Protein AF-A0A6N6SUY8-F1 (afdb_monomer_lite)

Sequence (213 aa):
MRERPHVEFEMTTRTNADNGVVFSEQHRFIAPKSKEGEITAGHHRTNGPAIVYRNPDTGDTLDEHFFFYGRLSRVDGPASIKRDPRTLVVTQEDFAIDGRYHRIGGPARIARDAVSGRVCSEAYYFNGKPHREDGPAFVVFDEHGKMLRADFFIHGREFTEQEFRKRQLLPERSTVVNSWRESTTSPISGGASEARRARRVPSAKTVGRDQKL

Structure (mmCIF, N/CA/C/O backbone):
data_AF-A0A6N6SUY8-F1
#
_entry.id   AF-A0A6N6SUY8-F1
#
loop_
_atom_site.group_PDB
_atom_site.id
_atom_site.type_symbol
_atom_site.label_atom_id
_atom_site.label_alt_id
_atom_site.label_comp_id
_atom_site.label_asym_id
_atom_site.label_entity_id
_atom_site.label_seq_id
_atom_site.pdbx_PDB_ins_code
_atom_site.Cartn_x
_atom_site.Cartn_y
_atom_site.Cartn_z
_atom_site.occupancy
_atom_site.B_iso_or_equiv
_atom_site.auth_seq_id
_atom_site.auth_comp_id
_atom_site.auth_asym_id
_atom_site.auth_atom_id
_atom_site.pdbx_PDB_model_num
ATOM 1 N N . MET A 1 1 ? -21.774 25.814 -14.620 1.00 33.94 1 MET A N 1
ATOM 2 C CA . MET A 1 1 ? -22.351 24.602 -15.241 1.00 33.94 1 MET A CA 1
ATOM 3 C C . MET A 1 1 ? -21.288 24.028 -16.161 1.00 33.94 1 MET A C 1
ATOM 5 O O . MET A 1 1 ? -20.776 24.782 -16.972 1.00 33.94 1 MET A O 1
ATOM 9 N N . ARG A 1 2 ? -20.847 22.781 -15.963 1.00 33.72 2 ARG A N 1
ATOM 10 C CA . ARG A 1 2 ? -19.901 22.127 -16.882 1.00 33.72 2 ARG A CA 1
ATOM 11 C C . ARG A 1 2 ? -20.724 21.231 -17.798 1.00 33.72 2 ARG A C 1
ATOM 13 O O . ARG A 1 2 ? -21.373 20.312 -17.300 1.00 33.72 2 ARG A O 1
ATOM 20 N N . GLU A 1 3 ? -20.753 21.556 -19.083 1.00 32.69 3 GLU A N 1
ATOM 21 C CA . GLU A 1 3 ? -21.384 20.722 -20.103 1.00 32.69 3 GLU A CA 1
ATOM 22 C C . GLU A 1 3 ? -20.688 19.357 -20.132 1.00 32.69 3 GLU A C 1
ATOM 24 O O . GLU A 1 3 ? -19.460 19.262 -20.065 1.00 32.69 3 GLU A O 1
ATOM 29 N N . ARG A 1 4 ? -21.484 18.285 -20.143 1.00 33.72 4 ARG A N 1
ATOM 30 C CA . ARG A 1 4 ? -20.969 16.928 -20.330 1.00 33.72 4 ARG A CA 1
ATOM 31 C C . ARG A 1 4 ? -20.575 16.787 -21.805 1.00 33.72 4 ARG A C 1
ATOM 33 O O . ARG A 1 4 ? -21.393 17.155 -22.645 1.00 33.72 4 ARG A O 1
ATOM 40 N N . PRO A 1 5 ? -19.390 16.258 -22.148 1.00 35.69 5 PRO A N 1
ATOM 41 C CA . PRO A 1 5 ? -19.077 15.977 -23.542 1.00 35.69 5 PRO A CA 1
ATOM 42 C C . PRO A 1 5 ? -20.021 14.892 -24.079 1.00 35.69 5 PRO A C 1
ATOM 44 O O . PRO A 1 5 ? -20.265 13.882 -23.414 1.00 35.69 5 PRO A O 1
ATOM 47 N N . HIS A 1 6 ? -20.567 15.131 -25.270 1.00 31.48 6 HIS A N 1
ATOM 48 C CA . HIS A 1 6 ? -21.405 14.190 -26.006 1.00 31.48 6 HIS A CA 1
ATOM 49 C C . HIS A 1 6 ? -20.504 13.155 -26.691 1.00 31.48 6 HIS A C 1
ATOM 51 O O . HIS A 1 6 ? -19.531 13.517 -27.349 1.00 31.48 6 HIS A O 1
ATOM 57 N N . VAL A 1 7 ? -20.813 11.870 -26.520 1.00 38.56 7 VAL A N 1
ATOM 58 C CA . VAL A 1 7 ? -20.213 10.779 -27.300 1.00 38.56 7 VAL A CA 1
ATOM 59 C C . VAL A 1 7 ? -21.130 10.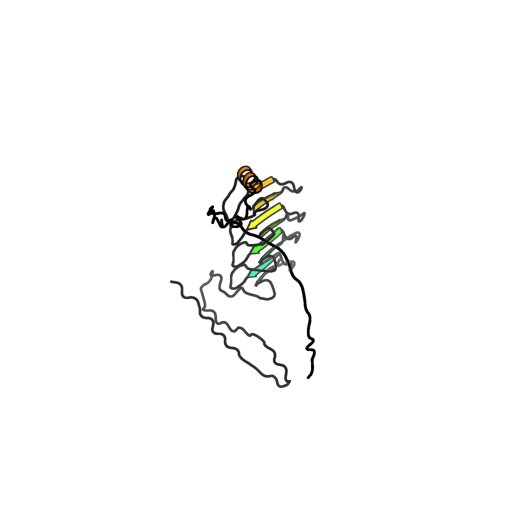528 -28.494 1.00 38.56 7 VAL A C 1
ATOM 61 O O . VAL A 1 7 ? -22.309 10.241 -28.284 1.00 38.56 7 VAL A O 1
ATOM 64 N N . GLU A 1 8 ? -20.625 10.670 -29.718 1.00 30.02 8 GLU A N 1
ATOM 65 C CA . GLU A 1 8 ? -21.280 10.133 -30.915 1.00 30.02 8 GLU A CA 1
ATOM 66 C C . GLU A 1 8 ? -20.751 8.718 -31.164 1.00 30.02 8 GLU A C 1
ATOM 68 O O . GLU A 1 8 ? -19.542 8.486 -31.203 1.00 30.02 8 GLU A O 1
ATOM 73 N N . PHE A 1 9 ? -21.672 7.761 -31.279 1.00 33.12 9 PHE A N 1
ATOM 74 C CA . PHE A 1 9 ? -21.376 6.366 -31.588 1.00 33.12 9 PHE A CA 1
ATOM 75 C C . PHE A 1 9 ? -21.615 6.141 -33.081 1.00 33.12 9 PHE A C 1
ATOM 77 O O . PHE A 1 9 ? -22.755 5.945 -33.494 1.00 33.12 9 PHE A O 1
ATOM 84 N N . GLU A 1 10 ? -20.562 6.142 -33.895 1.00 33.84 10 GLU A N 1
ATOM 85 C CA . GLU A 1 10 ? -20.666 5.653 -35.272 1.00 33.84 10 GLU A CA 1
ATOM 86 C C . GLU A 1 10 ? -20.205 4.193 -35.350 1.00 33.84 10 GLU A C 1
ATOM 88 O O . GLU A 1 10 ? -19.024 3.875 -35.204 1.00 33.84 10 GLU A O 1
ATOM 93 N N . MET A 1 11 ? -21.152 3.284 -35.602 1.00 30.95 11 MET A N 1
ATOM 94 C CA . MET A 1 11 ? -20.853 1.909 -35.998 1.00 30.95 11 MET A CA 1
ATOM 95 C C . MET A 1 11 ? -20.520 1.893 -37.492 1.00 30.95 11 MET A C 1
ATOM 97 O O . MET A 1 11 ? -21.411 2.038 -38.326 1.00 30.95 11 MET A O 1
ATOM 101 N N . THR A 1 12 ? -19.254 1.687 -37.855 1.00 37.62 12 THR A N 1
ATOM 102 C CA . THR A 1 12 ? -18.887 1.405 -39.250 1.00 37.62 12 THR A CA 1
ATOM 103 C C . THR A 1 12 ? -18.780 -0.099 -39.468 1.00 37.62 12 THR A C 1
ATOM 105 O O . THR A 1 12 ? -17.959 -0.784 -38.863 1.00 37.62 12 THR A O 1
ATOM 108 N N . THR A 1 13 ? -19.629 -0.631 -40.346 1.00 33.06 13 THR A N 1
ATOM 109 C CA . THR A 1 13 ? -19.547 -2.014 -40.817 1.00 33.06 13 THR A CA 1
ATOM 110 C C . THR A 1 13 ? -18.611 -2.085 -42.023 1.00 33.06 13 THR A C 1
ATOM 112 O O . THR A 1 13 ? -18.705 -1.292 -42.960 1.00 33.06 13 THR A O 1
ATOM 115 N N . ARG A 1 14 ? -17.686 -3.049 -42.018 1.00 41.56 14 ARG A N 1
ATOM 116 C CA . ARG A 1 14 ? -16.977 -3.492 -43.225 1.00 41.56 14 ARG A CA 1
ATOM 117 C C . ARG A 1 14 ? -17.165 -4.991 -43.379 1.00 41.56 14 ARG A C 1
ATOM 119 O O . ARG A 1 14 ? -16.894 -5.753 -42.456 1.00 41.56 14 ARG A O 1
ATOM 126 N N . THR A 1 15 ? -17.637 -5.394 -44.547 1.00 34.19 15 THR A N 1
ATOM 127 C CA . THR A 1 15 ? -17.729 -6.784 -44.989 1.00 34.19 15 THR A CA 1
ATOM 128 C C . THR A 1 15 ? -16.421 -7.182 -45.669 1.00 34.19 15 THR A C 1
ATOM 130 O O . THR A 1 15 ? -15.990 -6.523 -46.612 1.00 34.19 15 THR A O 1
ATOM 133 N N . ASN A 1 16 ? -15.804 -8.274 -45.215 1.00 41.69 16 ASN A N 1
ATOM 134 C CA . ASN A 1 16 ? -14.797 -8.995 -45.997 1.00 41.69 16 ASN A CA 1
ATOM 135 C C . ASN A 1 16 ? -15.478 -10.160 -46.730 1.00 41.69 16 ASN A C 1
ATOM 137 O O . ASN A 1 16 ? -16.498 -10.668 -46.267 1.00 41.69 16 ASN A O 1
ATOM 141 N N . ALA A 1 17 ? -14.913 -10.566 -47.870 1.00 47.53 17 ALA A N 1
ATOM 142 C CA . ALA A 1 17 ? -15.519 -11.474 -48.851 1.00 47.53 17 ALA A CA 1
ATOM 143 C C . ALA A 1 17 ? -15.798 -12.916 -48.369 1.00 47.53 17 ALA A C 1
ATOM 145 O O . ALA A 1 17 ? -16.412 -13.679 -49.105 1.00 47.53 17 ALA A O 1
ATOM 146 N N . ASP A 1 18 ? -15.444 -13.266 -47.131 1.00 46.19 18 ASP A N 1
ATOM 147 C CA . ASP A 1 18 ? -15.615 -14.605 -46.563 1.00 46.19 18 ASP A CA 1
ATOM 148 C C . ASP A 1 18 ? -16.502 -14.568 -45.303 1.00 46.19 18 ASP A C 1
ATOM 150 O O . ASP A 1 18 ? -16.028 -14.802 -44.199 1.00 46.19 18 ASP A O 1
ATOM 154 N N . ASN A 1 19 ? -17.780 -14.192 -45.459 1.00 46.56 19 ASN A N 1
ATOM 155 C CA . ASN A 1 19 ? -18.949 -14.447 -44.581 1.00 46.56 19 ASN A CA 1
ATOM 156 C C . ASN A 1 19 ? -18.795 -14.558 -43.035 1.00 46.56 19 ASN A C 1
ATOM 158 O O . ASN A 1 19 ? -19.632 -15.171 -42.373 1.00 46.56 19 ASN A O 1
ATOM 162 N N . GLY A 1 20 ? -17.816 -13.904 -42.415 1.00 33.47 20 GLY A N 1
ATOM 163 C CA . GLY A 1 20 ? -17.693 -13.760 -40.964 1.00 33.47 20 GLY A CA 1
ATOM 164 C C . GLY A 1 20 ? -17.811 -12.296 -40.557 1.00 33.47 20 GLY A C 1
ATOM 165 O O . GLY A 1 20 ? -16.919 -11.501 -40.844 1.00 33.47 20 GLY A O 1
ATOM 166 N N . VAL A 1 21 ? -18.900 -11.920 -39.882 1.00 34.62 21 VAL A N 1
ATOM 167 C CA . VAL A 1 21 ? -19.022 -10.595 -39.252 1.00 34.62 21 VAL A CA 1
ATOM 168 C C . VAL A 1 21 ? -18.012 -10.526 -38.105 1.00 34.62 21 VAL A C 1
ATOM 170 O O . VAL A 1 21 ? -18.183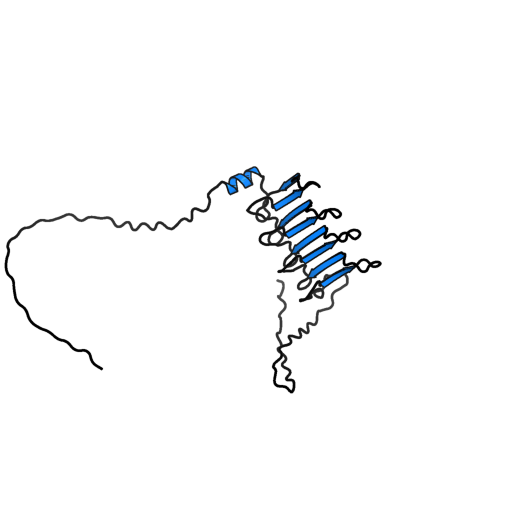 -11.194 -37.089 1.00 34.62 21 VAL A O 1
ATOM 173 N N . VAL A 1 22 ? -16.958 -9.724 -38.257 1.00 33.78 22 VAL A N 1
ATOM 174 C CA . VAL A 1 22 ? -16.019 -9.414 -37.171 1.00 33.78 22 VAL A CA 1
ATOM 175 C C . VAL A 1 22 ? -16.299 -7.992 -36.699 1.00 33.78 22 VAL A C 1
ATOM 177 O O . VAL A 1 22 ? -16.077 -7.030 -37.432 1.00 33.78 22 VAL A O 1
ATOM 180 N N . PHE A 1 23 ? -16.797 -7.849 -35.471 1.00 30.23 23 PHE A N 1
ATOM 181 C CA . PHE A 1 23 ? -16.913 -6.551 -34.813 1.00 30.23 23 PHE A CA 1
ATOM 182 C C . PHE A 1 23 ? -15.520 -6.129 -34.332 1.00 30.23 23 PHE A C 1
ATOM 184 O O . PHE A 1 23 ? -15.011 -6.673 -33.356 1.00 30.23 23 PHE A O 1
ATOM 191 N N . SER A 1 24 ? -14.885 -5.172 -35.009 1.00 32.97 24 SER A N 1
ATOM 192 C CA . SER A 1 24 ? -13.732 -4.463 -34.449 1.00 32.97 24 SER A CA 1
ATOM 193 C C . SER A 1 24 ? -14.134 -3.026 -34.148 1.00 32.97 24 SER A C 1
ATOM 195 O O . SER A 1 24 ? -14.289 -2.215 -35.060 1.00 32.97 24 SER A O 1
ATOM 197 N N . GLU A 1 25 ? -14.307 -2.717 -32.867 1.00 33.62 25 GLU A N 1
ATOM 198 C CA . GLU A 1 25 ? -14.520 -1.359 -32.372 1.00 33.62 25 GLU A CA 1
ATOM 199 C C . GLU A 1 25 ? -13.220 -0.554 -32.568 1.00 33.62 25 GLU A C 1
ATOM 201 O O . GLU A 1 25 ? -12.293 -0.609 -31.759 1.00 33.62 25 GLU A O 1
ATOM 206 N N . GLN A 1 26 ? -13.094 0.153 -33.692 1.00 37.94 26 GLN A N 1
ATOM 207 C CA . GLN A 1 26 ? -12.012 1.118 -33.893 1.00 37.94 26 GLN A CA 1
ATOM 208 C C . GLN A 1 26 ? -12.483 2.494 -33.417 1.00 37.94 26 GLN A C 1
ATOM 210 O O . GLN A 1 26 ? -13.059 3.275 -34.170 1.00 37.94 26 GLN A O 1
ATOM 215 N N . HIS A 1 27 ? -12.226 2.787 -32.143 1.00 37.56 27 HIS A N 1
ATOM 216 C CA . HIS A 1 27 ? -12.491 4.089 -31.530 1.00 37.56 27 HIS A CA 1
ATOM 217 C C . HIS A 1 27 ? -11.526 5.144 -32.089 1.00 37.56 27 HIS A C 1
ATOM 219 O O . HIS A 1 27 ? -10.377 5.244 -31.654 1.00 37.56 27 HIS A O 1
ATOM 225 N N . ARG A 1 28 ? -11.967 5.948 -33.064 1.00 28.45 28 ARG A N 1
ATOM 226 C CA . ARG A 1 28 ? -11.209 7.112 -33.547 1.00 28.45 28 ARG A CA 1
ATOM 227 C C . ARG A 1 28 ? -11.646 8.353 -32.774 1.00 28.45 28 ARG A C 1
ATOM 229 O O . ARG A 1 28 ? -12.592 9.023 -33.163 1.00 28.45 28 ARG A O 1
ATOM 236 N N . PHE A 1 29 ? -10.948 8.668 -31.685 1.00 38.38 29 PHE A N 1
ATOM 237 C CA . PHE A 1 29 ? -11.224 9.879 -30.909 1.00 38.38 29 PHE A CA 1
ATOM 238 C C . PHE A 1 29 ? -10.217 10.985 -31.248 1.00 38.38 29 PHE A C 1
ATOM 240 O O . PHE A 1 29 ? -9.009 10.815 -31.080 1.00 38.38 29 PHE A O 1
ATOM 247 N N . ILE A 1 30 ? -10.712 12.124 -31.740 1.00 32.38 30 ILE A N 1
ATOM 248 C CA . ILE A 1 30 ? -9.910 13.330 -31.984 1.00 32.38 30 ILE A CA 1
ATOM 249 C C . ILE A 1 30 ? -9.905 14.143 -30.687 1.00 32.38 30 ILE A C 1
ATOM 251 O O . ILE A 1 30 ? -10.883 14.809 -30.357 1.00 32.38 30 ILE A O 1
ATOM 255 N N . ALA A 1 31 ? -8.813 14.075 -29.926 1.00 37.28 31 ALA A N 1
ATOM 256 C CA . ALA A 1 31 ? -8.647 14.896 -28.729 1.00 37.28 31 ALA A CA 1
ATOM 257 C C . ALA A 1 31 ? -8.286 16.351 -29.104 1.00 37.28 31 ALA A C 1
ATOM 259 O O . ALA A 1 31 ? -7.420 16.555 -29.964 1.00 37.28 31 ALA A O 1
ATOM 260 N N . PRO A 1 32 ? -8.880 17.378 -28.462 1.00 33.91 32 PRO A N 1
ATOM 261 C CA . PRO A 1 32 ? -8.386 18.744 -28.584 1.00 33.91 32 PRO A CA 1
ATOM 262 C C . PRO A 1 32 ? -7.005 18.859 -27.922 1.00 33.91 32 PRO A C 1
ATOM 264 O O . PRO A 1 32 ? -6.768 18.324 -26.840 1.00 33.91 32 PRO A O 1
ATOM 267 N N . LYS A 1 33 ? -6.079 19.554 -28.591 1.00 33.44 33 LYS A N 1
ATOM 268 C CA . LYS A 1 33 ? -4.716 19.793 -28.094 1.00 33.44 33 LYS A CA 1
ATOM 269 C C . LYS A 1 33 ? -4.775 20.679 -26.846 1.00 33.44 33 LYS A C 1
ATOM 271 O O . LYS A 1 33 ? -5.308 21.785 -26.933 1.00 33.44 33 LYS A O 1
ATOM 276 N N . SER A 1 34 ? -4.186 20.254 -25.730 1.00 37.12 34 SER A N 1
ATOM 277 C CA . SER A 1 34 ? -3.949 21.137 -24.583 1.00 37.12 34 SER A CA 1
ATOM 278 C C . SER A 1 34 ? -2.471 21.175 -24.184 1.00 37.12 34 SER A C 1
ATOM 280 O O . SER A 1 34 ? -1.675 20.332 -24.601 1.00 37.12 34 SER A O 1
ATOM 282 N N . LYS A 1 35 ? -2.096 22.277 -23.522 1.00 34.34 35 LYS A N 1
ATOM 283 C CA . LYS A 1 35 ? -0.719 22.745 -23.313 1.00 34.34 35 LYS A CA 1
ATOM 284 C C . LYS A 1 35 ? 0.056 21.845 -22.343 1.00 34.34 35 LYS A C 1
ATOM 286 O O . LYS A 1 35 ? -0.514 21.185 -21.481 1.00 34.34 35 LYS A O 1
ATOM 291 N N . GLU A 1 36 ? 1.373 21.854 -22.511 1.00 31.58 36 GLU A N 1
ATOM 292 C CA . GLU A 1 36 ? 2.351 21.045 -21.780 1.00 31.58 36 GLU A CA 1
ATOM 293 C C . GLU A 1 36 ? 2.154 21.110 -20.254 1.00 31.58 36 GLU A C 1
ATOM 295 O O . GLU A 1 36 ? 2.037 22.189 -19.675 1.00 31.58 36 GLU A O 1
ATOM 300 N N . GLY A 1 37 ? 2.104 19.936 -19.614 1.00 42.03 37 GLY A N 1
ATOM 301 C CA . GLY A 1 37 ? 1.925 19.772 -18.164 1.00 42.03 37 GLY A CA 1
ATOM 302 C C . GLY A 1 37 ? 0.515 19.362 -17.722 1.00 42.03 37 GLY A C 1
ATOM 303 O O . GLY A 1 37 ? 0.328 18.972 -16.571 1.00 42.03 37 GLY A O 1
ATOM 304 N N . GLU A 1 38 ? -0.472 19.382 -18.619 1.00 38.19 38 GLU A N 1
ATOM 305 C CA . GLU A 1 38 ? -1.801 18.826 -18.363 1.00 38.19 38 GLU A CA 1
ATOM 306 C C . GLU A 1 38 ? -1.789 17.313 -18.642 1.00 38.19 38 GLU A C 1
ATOM 308 O O . GLU A 1 38 ? -1.341 16.865 -19.700 1.00 38.19 38 GLU A O 1
ATOM 313 N N . ILE A 1 39 ? -2.267 16.504 -17.692 1.00 40.94 39 ILE A N 1
ATOM 314 C CA . ILE A 1 39 ? -2.544 15.071 -17.884 1.00 40.94 39 ILE A CA 1
ATOM 315 C C . ILE A 1 39 ? -3.652 14.953 -18.937 1.00 40.94 39 ILE A C 1
ATOM 317 O O . ILE A 1 39 ? -4.842 14.910 -18.630 1.00 40.94 39 ILE A O 1
ATOM 321 N N . THR A 1 40 ? -3.261 14.993 -20.207 1.00 41.06 40 THR A N 1
ATOM 322 C CA . THR A 1 40 ? -4.175 14.849 -21.335 1.00 41.06 40 THR A CA 1
ATOM 323 C C . THR A 1 40 ? -4.760 13.439 -21.329 1.00 41.06 40 THR A C 1
ATOM 325 O O . THR A 1 40 ? -4.128 12.476 -20.885 1.00 41.06 40 THR A O 1
ATOM 328 N N . ALA A 1 41 ? -5.979 13.309 -21.851 1.00 46.19 41 ALA A N 1
ATOM 329 C CA . ALA A 1 41 ? -6.762 12.075 -21.955 1.00 46.19 41 ALA A CA 1
ATOM 330 C C . ALA A 1 41 ? -6.076 10.900 -22.708 1.00 46.19 41 ALA A C 1
ATOM 332 O O . ALA A 1 41 ? -6.716 9.882 -22.952 1.00 46.19 41 ALA A O 1
ATOM 333 N N . GLY A 1 42 ? -4.794 11.017 -23.079 1.00 53.38 42 GLY A N 1
ATOM 334 C CA . GLY A 1 42 ? -4.026 10.062 -23.882 1.00 53.38 42 GLY A CA 1
ATOM 335 C C . GLY A 1 42 ? -3.403 8.883 -23.128 1.00 53.38 42 GLY A C 1
ATOM 336 O O . GLY A 1 42 ? -2.917 7.957 -23.770 1.00 53.38 42 GLY A O 1
ATOM 337 N N . HIS A 1 43 ? -3.433 8.853 -21.793 1.00 59.84 43 HIS A N 1
ATOM 338 C CA . HIS A 1 43 ? -2.967 7.690 -21.029 1.00 59.84 43 HIS A CA 1
ATOM 339 C C . HIS A 1 43 ? -4.152 6.759 -20.753 1.00 59.84 43 HIS A C 1
ATOM 341 O O . HIS A 1 43 ? -4.748 6.785 -19.679 1.00 59.84 43 HIS A O 1
ATOM 347 N N . HIS A 1 44 ? -4.549 5.970 -21.749 1.00 65.38 44 HIS A N 1
ATOM 348 C CA . HIS A 1 44 ? -5.502 4.877 -21.575 1.00 65.38 44 HIS A CA 1
ATOM 349 C C . HIS A 1 44 ? -5.074 3.684 -22.428 1.00 65.38 44 HIS A C 1
ATOM 351 O O . HIS A 1 44 ? -4.843 3.816 -23.628 1.00 65.38 44 HIS A O 1
ATOM 357 N N . ARG A 1 45 ? -4.964 2.511 -21.801 1.00 66.44 45 ARG A N 1
ATOM 358 C CA . ARG A 1 45 ? -4.800 1.224 -22.484 1.00 66.44 45 ARG A CA 1
ATOM 359 C C . ARG A 1 45 ? -5.747 0.226 -21.830 1.00 66.44 45 ARG A C 1
ATOM 361 O O . ARG A 1 45 ? -5.870 0.214 -20.610 1.00 66.44 45 ARG A O 1
ATOM 368 N N . THR A 1 46 ? -6.413 -0.595 -22.634 1.00 68.56 46 THR A N 1
ATOM 369 C CA . THR A 1 46 ? -7.319 -1.648 -22.147 1.00 68.56 46 THR A CA 1
ATOM 370 C C . THR A 1 46 ? -6.569 -2.910 -21.720 1.00 68.56 46 THR A C 1
ATOM 372 O O . THR A 1 46 ? -7.003 -3.586 -20.797 1.00 68.56 46 THR A O 1
ATOM 375 N N . ASN A 1 47 ? -5.414 -3.192 -22.337 1.00 70.69 47 ASN A N 1
ATOM 376 C CA . ASN A 1 47 ? -4.699 -4.467 -22.196 1.00 70.69 47 ASN A CA 1
ATOM 377 C C . ASN A 1 47 ? -3.274 -4.306 -21.636 1.00 70.69 47 ASN A C 1
ATOM 379 O O . ASN A 1 47 ? -2.326 -4.883 -22.166 1.00 70.69 47 ASN A O 1
ATOM 383 N N . GLY A 1 48 ? -3.094 -3.488 -20.598 1.00 83.12 48 GLY A N 1
ATOM 384 C CA . GLY A 1 48 ? -1.802 -3.349 -19.922 1.00 83.12 48 GLY A CA 1
ATOM 385 C C . GLY A 1 48 ? -1.569 -1.974 -19.301 1.00 83.12 48 GLY A C 1
ATOM 386 O O . GLY A 1 48 ? -2.442 -1.105 -19.374 1.00 83.12 48 GLY A O 1
ATOM 387 N N . PRO A 1 49 ? -0.392 -1.758 -18.693 1.00 90.69 49 PRO A N 1
ATOM 388 C CA . PRO A 1 49 ? -0.045 -0.471 -18.112 1.00 90.69 49 PRO A CA 1
ATOM 389 C C . PRO A 1 49 ? 0.016 0.609 -19.196 1.00 90.69 49 PRO A C 1
ATOM 391 O O . PRO A 1 49 ? 0.538 0.407 -20.298 1.00 90.69 49 PRO A O 1
ATOM 394 N N . ALA A 1 50 ? -0.526 1.780 -18.875 1.00 91.12 50 ALA A N 1
ATOM 395 C CA . ALA A 1 50 ? -0.425 2.955 -19.729 1.00 91.12 50 ALA A CA 1
ATOM 396 C C . ALA A 1 50 ? 0.978 3.574 -19.655 1.00 91.12 50 ALA A C 1
ATOM 398 O O . ALA A 1 50 ? 1.445 4.127 -20.646 1.00 91.12 50 ALA A O 1
ATOM 399 N N . ILE A 1 51 ? 1.653 3.444 -18.509 1.00 91.50 51 ILE A N 1
ATOM 400 C CA . ILE A 1 51 ? 3.021 3.923 -18.291 1.00 91.50 51 ILE A CA 1
ATOM 401 C C . ILE A 1 51 ? 3.843 2.801 -17.659 1.00 91.50 51 ILE A C 1
ATOM 403 O O . ILE A 1 51 ? 3.388 2.159 -16.712 1.00 91.50 51 ILE A O 1
ATOM 407 N N . VAL A 1 52 ? 5.052 2.591 -18.180 1.00 95.44 52 VAL A N 1
ATOM 408 C CA . VAL A 1 52 ? 6.041 1.656 -17.636 1.00 95.44 52 VAL A CA 1
ATOM 409 C C . VAL A 1 52 ? 7.375 2.380 -17.527 1.00 95.44 52 VAL A C 1
ATOM 411 O O . VAL A 1 52 ? 7.886 2.863 -18.537 1.00 95.44 52 VAL A O 1
ATOM 414 N N . TYR A 1 53 ? 7.946 2.427 -16.328 1.00 95.38 53 TYR A N 1
ATOM 415 C CA . TYR A 1 53 ? 9.305 2.916 -16.111 1.00 95.38 53 TYR A CA 1
ATOM 416 C C . TYR A 1 53 ? 10.257 1.735 -15.978 1.00 95.38 53 TYR A C 1
ATOM 418 O O . TYR A 1 53 ? 9.974 0.772 -15.262 1.00 95.38 53 TYR A O 1
ATOM 426 N N . ARG A 1 54 ? 11.389 1.808 -16.682 1.00 97.50 54 ARG A N 1
ATOM 427 C CA . ARG A 1 54 ? 12.407 0.757 -16.694 1.00 97.50 54 ARG A CA 1
ATOM 428 C C . ARG A 1 54 ? 13.760 1.299 -16.273 1.00 97.50 54 ARG A C 1
ATOM 430 O O . ARG A 1 54 ? 14.072 2.455 -16.553 1.00 97.50 54 ARG A O 1
ATOM 437 N N . ASN A 1 55 ? 14.559 0.448 -15.644 1.00 94.56 55 ASN A N 1
ATOM 438 C CA . ASN A 1 55 ? 15.975 0.709 -15.447 1.00 94.56 55 ASN A CA 1
ATOM 439 C C . ASN A 1 55 ? 16.655 0.784 -16.834 1.00 94.56 55 ASN A C 1
ATOM 441 O O . ASN A 1 55 ? 16.484 -0.146 -17.626 1.00 94.56 55 ASN A O 1
ATOM 445 N N . PRO A 1 56 ? 17.379 1.869 -17.165 1.00 92.25 56 PRO A N 1
ATOM 446 C CA . PRO A 1 56 ? 17.990 2.033 -18.484 1.00 92.25 56 PRO A CA 1
ATOM 447 C C . PRO A 1 56 ? 19.134 1.049 -18.750 1.00 92.25 56 PRO A C 1
ATOM 449 O O . PRO A 1 56 ? 19.348 0.683 -19.903 1.00 92.25 56 PRO A O 1
ATOM 452 N N . ASP A 1 57 ? 19.835 0.607 -17.706 1.00 94.75 57 ASP A N 1
ATOM 453 C CA . ASP A 1 57 ? 21.008 -0.255 -17.835 1.00 94.75 57 ASP A CA 1
ATOM 454 C C . ASP A 1 57 ? 20.607 -1.729 -17.941 1.00 94.75 57 ASP A C 1
ATOM 456 O O . ASP A 1 57 ? 21.151 -2.473 -18.755 1.00 94.75 57 ASP A O 1
ATOM 460 N N . THR A 1 58 ? 19.638 -2.163 -17.128 1.00 95.94 58 THR A N 1
ATOM 461 C CA . THR A 1 58 ? 19.223 -3.575 -17.063 1.00 95.94 58 THR A CA 1
ATOM 462 C C . THR A 1 58 ? 17.974 -3.882 -17.887 1.00 95.94 58 THR A C 1
ATOM 464 O O . THR A 1 58 ? 17.736 -5.031 -18.254 1.00 95.94 58 THR A O 1
ATOM 467 N N . GLY A 1 59 ? 17.155 -2.871 -18.189 1.00 95.25 59 GLY A N 1
ATOM 468 C CA . GLY A 1 59 ? 15.851 -3.036 -18.830 1.00 95.25 59 GLY A CA 1
ATOM 469 C C . GLY A 1 59 ? 14.740 -3.527 -17.894 1.00 95.25 59 GLY A C 1
ATOM 470 O O . GLY A 1 59 ? 13.604 -3.702 -18.354 1.00 95.25 59 GLY A O 1
ATOM 471 N N . ASP A 1 60 ? 15.031 -3.724 -16.604 1.00 97.31 60 ASP A N 1
ATOM 472 C CA . ASP A 1 60 ? 14.059 -4.195 -15.616 1.00 97.31 60 ASP A CA 1
ATOM 473 C C . ASP A 1 60 ? 12.914 -3.203 -15.445 1.00 97.31 60 ASP A C 1
ATOM 475 O O . ASP A 1 60 ? 13.116 -1.990 -15.402 1.00 97.31 60 ASP A O 1
ATOM 479 N N . THR A 1 61 ? 11.691 -3.715 -15.321 1.00 97.38 61 THR A N 1
ATOM 480 C CA . THR A 1 61 ? 10.517 -2.875 -15.055 1.00 97.38 61 THR A CA 1
ATOM 481 C C . THR A 1 61 ? 10.468 -2.506 -13.582 1.00 97.38 61 THR A C 1
ATOM 483 O O . THR A 1 61 ? 10.366 -3.385 -12.732 1.00 97.38 61 THR A O 1
ATOM 486 N N . LEU A 1 62 ? 10.519 -1.208 -13.293 1.00 97.38 62 LEU A N 1
ATOM 487 C CA . LEU A 1 62 ? 10.493 -0.671 -11.937 1.00 97.38 62 LEU A CA 1
ATOM 488 C C . LEU A 1 62 ? 9.068 -0.306 -11.544 1.00 97.38 62 LEU A C 1
ATOM 490 O O . LEU A 1 62 ? 8.531 -0.857 -10.582 1.00 97.38 62 LEU A O 1
ATOM 494 N N . ASP A 1 63 ? 8.419 0.513 -12.369 1.00 97.12 63 ASP A N 1
ATOM 495 C CA . ASP A 1 63 ? 7.086 1.026 -12.081 1.00 97.12 63 ASP A CA 1
ATOM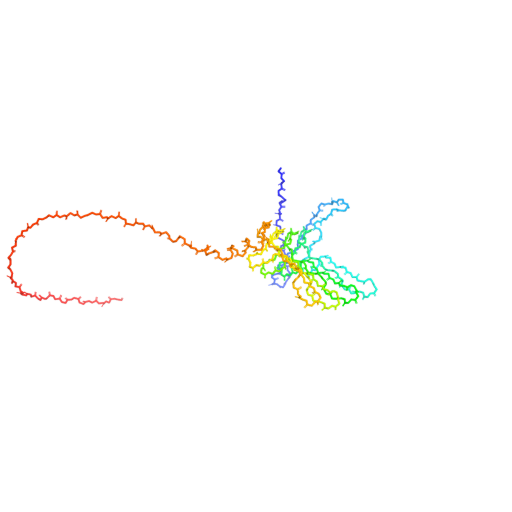 496 C C . ASP A 1 63 ? 6.123 0.750 -13.237 1.00 97.12 63 ASP A C 1
ATOM 498 O O . ASP A 1 63 ? 6.471 0.863 -14.415 1.00 97.12 63 ASP A O 1
ATOM 502 N N . GLU A 1 64 ? 4.883 0.428 -12.889 1.00 97.38 64 GLU A N 1
ATOM 503 C CA . GLU A 1 64 ? 3.781 0.222 -13.823 1.00 97.38 64 GLU A CA 1
ATOM 504 C C . GLU A 1 64 ? 2.565 1.008 -13.345 1.00 97.38 64 GLU A C 1
ATOM 506 O O . GLU A 1 64 ? 2.142 0.867 -12.196 1.00 97.38 64 GLU A O 1
ATOM 511 N N . HIS A 1 65 ? 1.968 1.798 -14.236 1.00 95.88 65 HIS A N 1
ATOM 512 C CA . HIS A 1 65 ? 0.769 2.568 -13.930 1.00 95.88 65 HIS A CA 1
ATOM 513 C C . HIS A 1 65 ? -0.333 2.336 -14.961 1.00 95.88 65 HIS A C 1
ATOM 515 O O . HIS A 1 65 ? -0.128 2.444 -16.174 1.00 95.88 65 HIS A O 1
ATOM 521 N N . PHE A 1 66 ? -1.532 2.066 -14.461 1.00 94.56 66 PHE A N 1
ATOM 522 C CA . PHE A 1 66 ? -2.737 1.788 -15.228 1.00 94.56 66 PHE A CA 1
ATOM 523 C C . PHE A 1 66 ? -3.672 2.987 -15.136 1.00 94.56 66 PHE A C 1
ATOM 525 O O . PHE A 1 66 ? -4.018 3.447 -14.046 1.00 94.56 66 PHE A O 1
ATOM 532 N N . PHE A 1 67 ? -4.078 3.499 -16.293 1.00 91.06 67 PHE A N 1
ATOM 533 C CA . PHE A 1 67 ? -4.917 4.683 -16.386 1.00 91.06 67 PHE A CA 1
ATOM 534 C C . PHE A 1 67 ? -6.167 4.412 -17.233 1.00 91.06 67 PHE A C 1
ATOM 536 O O . PHE A 1 67 ? -6.123 3.747 -18.274 1.00 91.06 67 PHE A O 1
ATOM 543 N N . PHE A 1 68 ? -7.288 4.978 -16.792 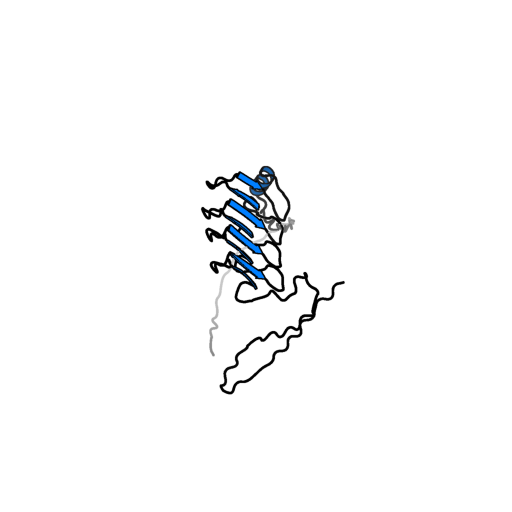1.00 85.81 68 PHE A N 1
ATOM 544 C CA . PHE A 1 68 ? -8.557 5.020 -17.507 1.00 85.81 68 PHE A CA 1
ATOM 545 C C . PHE A 1 68 ? -8.945 6.482 -17.712 1.00 85.81 68 PHE A C 1
ATOM 547 O O . PHE A 1 68 ? -9.074 7.226 -16.740 1.00 85.81 68 PHE A O 1
ATOM 554 N N . TYR A 1 69 ? -9.046 6.914 -18.972 1.00 85.81 69 TYR A N 1
ATOM 555 C CA . TYR A 1 69 ? -9.270 8.319 -19.348 1.00 85.81 69 TYR A CA 1
ATOM 556 C C . TYR A 1 69 ? -8.386 9.319 -18.576 1.00 85.81 69 TYR A C 1
ATOM 558 O O . TYR A 1 69 ? -8.865 10.313 -18.031 1.00 85.81 69 TYR A O 1
ATOM 566 N N . GLY A 1 70 ? -7.079 9.039 -18.496 1.00 85.69 70 GLY A N 1
ATOM 567 C CA . GLY A 1 70 ? -6.108 9.918 -17.835 1.00 85.69 70 GLY A CA 1
ATOM 568 C C . GLY A 1 70 ? -6.144 9.897 -16.302 1.00 85.69 70 GLY A C 1
ATOM 569 O O . GLY A 1 70 ? -5.414 10.656 -15.669 1.00 85.69 70 GLY A O 1
ATOM 570 N N . ARG A 1 71 ? -6.941 9.019 -15.679 1.00 91.88 71 ARG A N 1
ATOM 571 C CA . ARG A 1 71 ? -6.986 8.839 -14.219 1.00 91.88 71 ARG A CA 1
ATOM 572 C C . ARG A 1 71 ? -6.460 7.471 -13.815 1.00 91.88 71 ARG A C 1
ATOM 574 O O . ARG A 1 71 ? -6.815 6.476 -14.440 1.00 91.88 71 ARG A O 1
ATOM 581 N N . LEU A 1 72 ? -5.641 7.423 -12.763 1.00 93.50 72 LEU A N 1
ATOM 582 C CA . LEU A 1 72 ? -5.110 6.176 -12.207 1.00 93.50 72 LEU A CA 1
ATOM 583 C C . LEU A 1 72 ? -6.281 5.257 -11.837 1.00 93.50 72 LEU A C 1
ATOM 585 O O . LEU A 1 72 ? -7.102 5.611 -10.987 1.00 93.50 72 LEU A O 1
ATOM 589 N N . SER A 1 73 ? -6.415 4.127 -12.523 1.00 94.12 73 SER A N 1
ATOM 590 C CA . SER A 1 73 ? -7.609 3.296 -12.400 1.00 94.12 73 SER A CA 1
ATOM 591 C C . SER A 1 73 ? -7.372 1.886 -12.913 1.00 94.12 73 SER A C 1
ATOM 593 O O . SER A 1 73 ? -6.922 1.705 -14.045 1.00 94.12 73 SER A O 1
ATOM 595 N N . ARG A 1 74 ? -7.745 0.893 -12.103 1.00 93.50 74 ARG A N 1
ATOM 596 C CA . ARG A 1 74 ? -7.760 -0.522 -12.481 1.00 93.50 74 ARG A CA 1
ATOM 597 C C . ARG A 1 74 ? -8.740 -1.297 -11.595 1.00 93.50 74 ARG A C 1
ATOM 599 O O . ARG A 1 74 ? -8.719 -1.143 -10.380 1.00 93.50 74 ARG A O 1
ATOM 606 N N . VAL A 1 75 ? -9.612 -2.103 -12.203 1.00 90.56 75 VAL A N 1
ATOM 607 C CA . VAL A 1 75 ? -10.685 -2.827 -11.485 1.00 90.56 75 VAL A CA 1
ATOM 608 C C . VAL A 1 75 ? -10.210 -4.185 -10.959 1.00 90.56 75 VAL A C 1
ATOM 610 O O . VAL A 1 75 ? -10.661 -4.633 -9.910 1.00 90.56 75 VAL A O 1
ATOM 613 N N . ASP A 1 76 ? -9.291 -4.832 -11.670 1.00 90.19 76 ASP A N 1
ATOM 614 C CA . ASP A 1 76 ? -8.873 -6.220 -11.453 1.00 90.19 76 ASP A CA 1
ATOM 615 C C . ASP A 1 76 ? -7.504 -6.358 -10.766 1.00 90.19 76 ASP A C 1
ATOM 617 O O . ASP A 1 76 ? -6.980 -7.461 -10.624 1.00 90.19 76 ASP A O 1
ATOM 621 N N . GLY A 1 77 ? -6.898 -5.253 -10.331 1.00 94.88 77 GLY A N 1
ATOM 622 C CA . GLY A 1 77 ? -5.558 -5.281 -9.764 1.00 94.88 77 GLY A CA 1
ATOM 623 C C . GLY A 1 77 ? -5.050 -3.913 -9.322 1.00 94.88 77 GLY A C 1
ATOM 624 O O . GLY A 1 77 ? -5.788 -2.926 -9.369 1.00 94.88 77 GLY A O 1
ATOM 625 N N . PRO A 1 78 ? -3.776 -3.837 -8.907 1.00 97.44 78 PRO A N 1
ATOM 626 C CA . PRO A 1 78 ? -3.151 -2.575 -8.556 1.00 97.44 78 PRO A CA 1
ATOM 627 C C . PRO A 1 78 ? -3.065 -1.672 -9.788 1.00 97.44 78 PRO A C 1
ATOM 629 O O . PRO A 1 78 ? -2.600 -2.070 -10.861 1.00 97.44 78 PRO A O 1
ATOM 632 N N . ALA A 1 79 ? -3.528 -0.441 -9.618 1.00 97.25 79 ALA A N 1
ATOM 633 C CA . ALA A 1 79 ? -3.419 0.608 -10.613 1.00 97.25 79 ALA A CA 1
ATOM 634 C C . ALA A 1 79 ? -2.003 1.202 -10.659 1.00 97.25 79 ALA A C 1
ATOM 636 O O . ALA A 1 79 ? -1.617 1.762 -11.678 1.00 97.25 79 ALA A O 1
ATOM 637 N N . SER A 1 80 ? -1.223 1.056 -9.586 1.00 98.06 80 SER A N 1
ATOM 638 C CA . SER A 1 80 ? 0.202 1.384 -9.547 1.00 98.06 80 SER A CA 1
ATOM 639 C C . SER A 1 80 ? 0.980 0.262 -8.873 1.00 98.06 80 SER A C 1
ATOM 641 O O . SER A 1 80 ? 0.588 -0.199 -7.802 1.00 98.06 80 SER A O 1
ATOM 643 N N . ILE A 1 81 ? 2.095 -0.139 -9.472 1.00 98.69 81 ILE A N 1
ATOM 644 C CA . ILE A 1 81 ? 3.032 -1.119 -8.918 1.00 98.69 81 ILE A CA 1
ATOM 645 C C . ILE A 1 81 ? 4.417 -0.492 -8.970 1.00 98.69 81 ILE A C 1
ATOM 647 O O . ILE A 1 81 ? 4.796 0.009 -10.025 1.00 98.69 81 ILE A O 1
ATOM 651 N N . LYS A 1 82 ? 5.157 -0.520 -7.861 1.00 98.69 82 LYS A N 1
ATOM 652 C CA . LYS A 1 82 ? 6.539 -0.032 -7.785 1.00 98.69 82 LYS A CA 1
ATOM 653 C C . LYS A 1 82 ? 7.457 -1.093 -7.224 1.00 98.69 82 LYS A C 1
ATOM 655 O O . LYS A 1 82 ? 7.065 -1.825 -6.310 1.00 98.69 82 LYS A O 1
ATOM 660 N N . ARG A 1 83 ? 8.673 -1.158 -7.749 1.00 98.62 83 ARG A N 1
ATOM 661 C CA . ARG A 1 83 ? 9.699 -2.125 -7.352 1.00 98.62 83 ARG A CA 1
ATOM 662 C C . ARG A 1 83 ? 10.967 -1.414 -6.920 1.00 98.62 83 ARG A C 1
ATOM 664 O O . ARG A 1 83 ? 11.305 -0.350 -7.429 1.00 98.62 83 ARG A O 1
ATOM 671 N N . ASP A 1 84 ? 11.671 -2.018 -5.973 1.00 98.19 84 ASP A N 1
ATOM 672 C CA . ASP A 1 84 ? 13.006 -1.569 -5.605 1.00 98.19 84 ASP A CA 1
ATOM 673 C C . ASP A 1 84 ? 13.970 -1.759 -6.792 1.00 98.19 84 ASP A C 1
ATOM 675 O O . ASP A 1 84 ? 14.008 -2.845 -7.371 1.00 98.19 84 ASP A O 1
ATOM 679 N N . PRO A 1 85 ? 14.771 -0.750 -7.167 1.00 95.81 85 PRO A N 1
ATOM 680 C CA . PRO A 1 85 ? 15.634 -0.833 -8.344 1.00 95.81 85 PRO A CA 1
ATOM 681 C C . PRO A 1 85 ? 16.812 -1.799 -8.198 1.00 95.81 85 PRO A C 1
ATOM 683 O O . PRO A 1 85 ? 17.443 -2.127 -9.200 1.00 95.81 85 PRO A O 1
ATOM 686 N N . ARG A 1 86 ? 17.138 -2.234 -6.976 1.00 95.88 86 ARG A N 1
ATOM 687 C CA . ARG A 1 86 ? 18.262 -3.132 -6.704 1.00 95.88 86 ARG A CA 1
ATOM 688 C C . ARG A 1 86 ? 17.805 -4.573 -6.509 1.00 95.88 86 ARG A C 1
ATOM 690 O O . ARG A 1 86 ? 18.472 -5.483 -6.984 1.00 95.88 86 ARG A O 1
ATOM 697 N N . THR A 1 87 ? 16.719 -4.791 -5.773 1.00 97.75 87 THR A N 1
ATOM 698 C CA . THR A 1 87 ? 16.222 -6.137 -5.438 1.00 97.75 87 THR A CA 1
ATOM 699 C C . THR A 1 87 ? 15.061 -6.583 -6.322 1.00 97.75 87 THR A C 1
ATOM 701 O O . THR A 1 87 ? 14.723 -7.765 -6.316 1.00 97.75 87 THR A O 1
ATOM 704 N N . LEU A 1 88 ? 14.434 -5.652 -7.054 1.00 97.81 88 LEU A N 1
ATOM 705 C CA . LEU A 1 88 ? 13.229 -5.845 -7.872 1.00 97.81 88 LEU A CA 1
ATOM 706 C C . LEU A 1 88 ? 11.996 -6.327 -7.092 1.00 97.81 88 LEU A C 1
ATOM 708 O O . LEU A 1 88 ? 10.950 -6.615 -7.680 1.00 97.81 88 LEU A O 1
ATOM 712 N N . VAL A 1 89 ? 12.083 -6.365 -5.761 1.00 98.38 89 VAL A N 1
ATOM 713 C CA . VAL A 1 89 ? 10.953 -6.635 -4.875 1.00 98.38 89 VAL A CA 1
ATOM 714 C C . VAL A 1 89 ? 9.913 -5.539 -5.071 1.00 98.38 89 VAL A C 1
ATOM 716 O O . VAL A 1 89 ? 10.246 -4.355 -5.079 1.00 98.38 89 VAL A O 1
ATOM 719 N N . VAL A 1 90 ? 8.641 -5.920 -5.208 1.00 98.62 90 VAL A N 1
ATOM 720 C CA . VAL A 1 90 ? 7.531 -4.959 -5.218 1.00 98.62 90 VAL A CA 1
ATOM 721 C C . VAL A 1 90 ? 7.481 -4.277 -3.856 1.00 98.62 90 VAL A C 1
ATOM 723 O O . VAL A 1 90 ? 7.218 -4.926 -2.850 1.00 98.62 90 VAL A O 1
ATOM 726 N N . THR A 1 91 ? 7.740 -2.977 -3.821 1.00 98.62 91 THR A N 1
ATOM 727 C CA . THR A 1 91 ? 7.752 -2.171 -2.595 1.00 98.62 91 THR A CA 1
ATOM 728 C C . THR A 1 91 ? 6.432 -1.463 -2.368 1.00 98.62 91 THR A C 1
ATOM 730 O O . THR A 1 91 ? 6.116 -1.129 -1.228 1.00 98.62 91 THR A O 1
ATOM 733 N N . GLN A 1 92 ? 5.642 -1.246 -3.423 1.00 98.75 92 GLN A N 1
ATOM 734 C CA . GLN A 1 92 ? 4.348 -0.592 -3.303 1.00 98.75 92 GLN A CA 1
ATOM 735 C C . GLN A 1 92 ? 3.336 -1.105 -4.326 1.00 98.75 92 GLN A C 1
ATOM 737 O O . GLN A 1 92 ? 3.629 -1.209 -5.516 1.00 98.75 92 GLN A O 1
ATOM 742 N N . GLU A 1 93 ? 2.118 -1.349 -3.850 1.00 98.81 93 GLU A N 1
ATOM 743 C CA . GLU A 1 93 ? 0.943 -1.637 -4.668 1.00 98.81 93 GLU A CA 1
ATOM 744 C C . GLU A 1 93 ? -0.173 -0.669 -4.274 1.00 98.81 93 GLU A C 1
ATOM 746 O O . GLU A 1 93 ? -0.585 -0.640 -3.110 1.00 98.81 93 GLU A O 1
ATOM 751 N N . ASP A 1 94 ? -0.684 0.097 -5.238 1.00 98.62 94 ASP A N 1
ATOM 752 C CA . ASP A 1 94 ? -1.821 0.990 -5.029 1.00 98.62 94 ASP A CA 1
ATOM 753 C C . ASP A 1 94 ? -3.007 0.575 -5.899 1.00 98.62 94 ASP A C 1
ATOM 755 O O . ASP A 1 94 ? -2.900 0.448 -7.118 1.00 98.62 94 ASP A O 1
ATOM 759 N N . PHE A 1 95 ? -4.167 0.426 -5.273 1.00 98.50 95 PHE A N 1
ATOM 760 C CA . PHE A 1 95 ? -5.449 0.130 -5.894 1.00 98.50 95 PHE A CA 1
ATOM 761 C C . PHE A 1 95 ? -6.254 1.419 -5.952 1.00 98.50 95 PHE A C 1
ATOM 763 O O . PHE A 1 95 ? -6.513 2.064 -4.930 1.00 98.50 95 PHE A O 1
ATOM 770 N N . ALA A 1 96 ? -6.635 1.810 -7.161 1.00 97.50 96 ALA A N 1
ATOM 771 C CA . ALA A 1 96 ? -7.360 3.041 -7.395 1.00 97.50 96 ALA A CA 1
ATOM 772 C C . ALA A 1 96 ? -8.442 2.842 -8.450 1.00 97.50 96 ALA A C 1
ATOM 774 O O . ALA A 1 96 ? -8.271 2.080 -9.401 1.00 97.50 96 ALA A O 1
ATOM 775 N N . ILE A 1 97 ? -9.539 3.574 -8.279 1.00 95.19 97 ILE A N 1
ATOM 776 C CA . ILE A 1 97 ? -10.613 3.713 -9.258 1.00 95.19 97 ILE A CA 1
ATOM 777 C C . ILE A 1 97 ? -10.849 5.206 -9.444 1.00 95.19 97 ILE A C 1
ATOM 779 O O . ILE A 1 97 ? -10.970 5.947 -8.466 1.00 95.19 97 ILE A O 1
ATOM 783 N N . ASP A 1 98 ? -10.893 5.652 -10.699 1.00 94.00 98 ASP A N 1
ATOM 784 C CA . ASP A 1 98 ? -11.149 7.054 -11.052 1.00 94.00 98 ASP A CA 1
ATOM 785 C C . ASP A 1 98 ? -10.195 8.052 -10.354 1.00 94.00 98 ASP A C 1
ATOM 787 O O . ASP A 1 98 ? -10.583 9.134 -9.909 1.00 94.00 98 ASP A O 1
ATOM 791 N N . GLY A 1 99 ? -8.921 7.671 -10.206 1.00 94.75 99 GLY A N 1
ATOM 792 C CA . GLY A 1 99 ? -7.890 8.495 -9.572 1.00 94.75 99 GLY A CA 1
ATOM 793 C C . GLY A 1 99 ? -7.960 8.549 -8.044 1.00 94.75 99 GLY A C 1
ATOM 794 O O . GLY A 1 99 ? -7.267 9.361 -7.435 1.00 94.75 99 GLY A O 1
ATOM 795 N N . ARG A 1 100 ? -8.785 7.714 -7.403 1.00 97.50 100 ARG A N 1
ATOM 796 C CA . ARG A 1 100 ? -8.939 7.666 -5.942 1.00 97.50 100 ARG A CA 1
ATOM 797 C C . ARG A 1 100 ? -8.571 6.293 -5.411 1.00 97.50 100 ARG A C 1
ATOM 799 O O . ARG A 1 100 ? -9.042 5.298 -5.954 1.00 97.50 100 ARG A O 1
ATOM 806 N N . TYR A 1 101 ? -7.818 6.236 -4.311 1.00 98.12 101 TYR A N 1
ATOM 807 C CA . TYR A 1 101 ? -7.558 4.967 -3.628 1.00 98.12 101 TYR A CA 1
ATOM 808 C C . TYR A 1 101 ? -8.875 4.279 -3.263 1.00 98.12 101 TYR A C 1
ATOM 810 O O . TYR A 1 101 ? -9.759 4.875 -2.634 1.00 98.12 101 TYR A O 1
ATOM 818 N N . HIS A 1 102 ? -9.021 3.038 -3.708 1.00 96.94 102 HIS A N 1
ATOM 819 C CA . HIS A 1 102 ? -10.240 2.267 -3.549 1.00 96.94 102 HIS A CA 1
ATOM 820 C C . HIS A 1 102 ? -9.920 0.782 -3.665 1.00 96.94 102 HIS A C 1
ATOM 822 O O . HIS A 1 102 ? -9.358 0.347 -4.670 1.00 96.94 102 HIS A O 1
ATOM 828 N N . ARG A 1 103 ? -10.349 -0.005 -2.677 1.00 97.06 103 ARG A N 1
ATOM 829 C CA . ARG A 1 103 ? -10.384 -1.464 -2.787 1.00 97.06 103 ARG A CA 1
ATOM 830 C C . ARG A 1 103 ? -11.438 -2.046 -1.854 1.00 97.06 103 ARG A C 1
ATOM 832 O O . ARG A 1 103 ? -11.520 -1.659 -0.693 1.00 97.06 103 ARG A O 1
ATOM 839 N N . ILE A 1 104 ? -12.224 -2.993 -2.358 1.00 94.19 104 ILE A N 1
ATOM 840 C CA . ILE A 1 104 ? -13.187 -3.752 -1.552 1.00 94.19 104 ILE A CA 1
ATOM 841 C C . ILE A 1 104 ? -12.478 -4.986 -0.986 1.00 94.19 104 ILE A C 1
ATOM 843 O O . ILE A 1 104 ? -11.785 -5.692 -1.715 1.00 94.19 104 ILE A O 1
ATOM 847 N N . GLY A 1 105 ? -12.642 -5.236 0.315 1.00 92.06 105 GLY A N 1
ATOM 848 C CA . GLY A 1 105 ? -12.154 -6.451 0.979 1.00 92.06 105 GLY A CA 1
ATOM 849 C C . GLY A 1 105 ? -10.647 -6.508 1.253 1.00 92.06 105 GLY A C 1
ATOM 850 O O . GLY A 1 105 ? -10.174 -7.500 1.796 1.00 92.06 105 GLY A O 1
ATOM 851 N N . GLY A 1 106 ? -9.882 -5.467 0.918 1.00 97.00 106 GLY A N 1
ATOM 852 C CA . GLY A 1 106 ? -8.442 -5.435 1.164 1.00 97.00 106 GLY A CA 1
ATOM 853 C C . GLY A 1 106 ? -7.867 -4.021 1.201 1.00 97.00 106 GLY A C 1
ATOM 854 O O . GLY A 1 106 ? -8.579 -3.055 0.917 1.00 97.00 106 GLY A O 1
ATOM 855 N N . PRO A 1 107 ? -6.572 -3.885 1.522 1.00 98.31 107 PRO A N 1
ATOM 856 C CA . PRO A 1 107 ? -5.904 -2.593 1.564 1.00 98.31 107 PRO A CA 1
ATOM 857 C C . PRO A 1 107 ? -5.792 -1.998 0.160 1.00 98.31 107 PRO A C 1
ATOM 859 O O . PRO A 1 107 ? -5.393 -2.669 -0.798 1.00 98.31 107 PRO A O 1
ATOM 862 N N . ALA A 1 108 ? -6.136 -0.718 0.049 1.00 98.56 108 ALA A N 1
ATOM 863 C CA . ALA A 1 108 ? -5.994 0.033 -1.189 1.00 98.56 108 ALA A CA 1
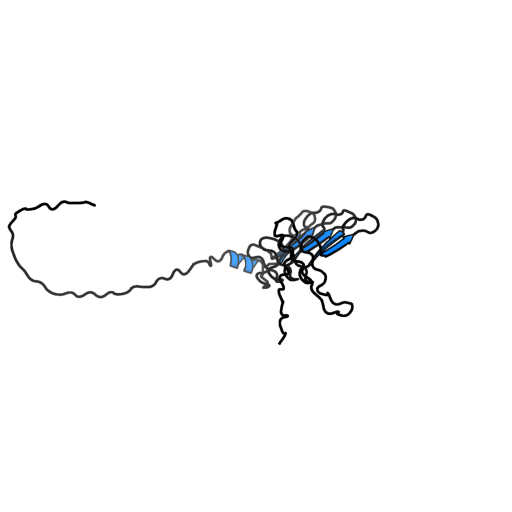ATOM 864 C C . ALA A 1 108 ? -4.551 0.496 -1.421 1.00 98.56 108 ALA A C 1
ATOM 866 O O . ALA A 1 108 ? -4.198 0.822 -2.546 1.00 98.56 108 ALA A O 1
ATOM 867 N N . ARG A 1 109 ? -3.713 0.504 -0.383 1.00 98.75 109 ARG A N 1
ATOM 868 C CA . ARG A 1 109 ? -2.275 0.731 -0.499 1.00 98.75 109 ARG A CA 1
ATOM 869 C C . ARG A 1 109 ? -1.526 -0.244 0.393 1.00 98.75 109 ARG A C 1
ATOM 871 O O . ARG A 1 109 ? -1.858 -0.383 1.570 1.00 98.75 109 ARG A O 1
ATOM 878 N N . ILE A 1 110 ? -0.532 -0.905 -0.181 1.00 98.88 110 ILE A N 1
ATOM 879 C CA . ILE A 1 110 ? 0.337 -1.868 0.494 1.00 98.88 110 ILE A CA 1
ATOM 880 C C . ILE A 1 110 ? 1.769 -1.404 0.274 1.00 98.88 110 ILE A C 1
ATOM 882 O O . ILE A 1 110 ? 2.150 -1.158 -0.870 1.00 98.88 110 ILE A O 1
ATOM 886 N N . ALA A 1 111 ? 2.553 -1.300 1.344 1.00 98.69 111 ALA A N 1
ATOM 887 C CA . ALA A 1 111 ? 3.988 -1.066 1.250 1.00 98.69 111 ALA A CA 1
ATOM 888 C C . ALA A 1 111 ? 4.764 -2.237 1.849 1.00 98.69 111 ALA A C 1
ATOM 890 O O . ALA A 1 111 ? 4.353 -2.823 2.858 1.00 98.69 111 ALA A O 1
ATOM 891 N N . ARG A 1 112 ? 5.889 -2.573 1.222 1.00 98.56 112 ARG A N 1
ATOM 892 C CA . ARG A 1 112 ? 6.751 -3.689 1.602 1.00 98.56 112 ARG A CA 1
ATOM 893 C C . ARG A 1 112 ? 8.191 -3.228 1.751 1.00 98.56 112 ARG A C 1
ATOM 895 O O . ARG A 1 112 ? 8.641 -2.327 1.047 1.00 98.56 112 ARG A O 1
ATOM 902 N N . ASP A 1 113 ? 8.906 -3.877 2.658 1.00 97.94 113 ASP A N 1
ATOM 903 C CA . ASP A 1 113 ? 10.348 -3.725 2.787 1.00 97.94 113 ASP A CA 1
ATOM 904 C C . ASP A 1 113 ? 11.058 -4.239 1.523 1.00 97.94 113 ASP A C 1
ATOM 906 O O . ASP A 1 113 ? 10.757 -5.321 1.017 1.00 97.94 113 ASP A O 1
ATOM 910 N N . ALA A 1 114 ? 12.010 -3.456 1.019 1.00 97.38 114 ALA A N 1
ATOM 911 C CA . ALA A 1 114 ? 12.680 -3.712 -0.252 1.00 97.38 114 ALA A CA 1
ATOM 912 C C . ALA A 1 114 ? 13.584 -4.952 -0.230 1.00 97.38 114 ALA A C 1
ATOM 914 O O . ALA A 1 114 ? 13.887 -5.505 -1.284 1.00 97.38 114 ALA A O 1
ATOM 915 N N . VAL A 1 115 ? 14.040 -5.393 0.943 1.00 96.75 115 VAL A N 1
ATOM 916 C CA . VAL A 1 115 ? 14.966 -6.528 1.059 1.00 96.75 115 VAL A CA 1
ATOM 917 C C . VAL A 1 115 ? 14.207 -7.818 1.346 1.00 96.75 115 VAL A C 1
ATOM 919 O O . VAL A 1 115 ? 14.405 -8.823 0.672 1.00 96.75 115 VAL A O 1
ATOM 922 N N . SER A 1 116 ? 13.322 -7.796 2.338 1.00 96.75 116 SER A N 1
ATOM 923 C CA . SER A 1 116 ? 12.581 -8.970 2.800 1.00 96.75 116 SER A CA 1
ATOM 924 C C . SER A 1 116 ? 11.257 -9.200 2.067 1.00 96.75 116 SER A C 1
ATOM 926 O O . SER A 1 116 ? 10.697 -10.291 2.163 1.00 96.75 116 SER A O 1
ATOM 928 N N . GLY A 1 117 ? 10.708 -8.183 1.390 1.00 96.94 117 GLY A N 1
ATOM 929 C CA . GLY A 1 117 ? 9.378 -8.225 0.766 1.00 96.94 117 GLY A CA 1
ATOM 930 C C . GLY A 1 117 ? 8.211 -8.279 1.757 1.00 96.94 117 GLY A C 1
ATOM 931 O O . GLY A 1 117 ? 7.048 -8.407 1.353 1.00 96.94 117 GLY A O 1
ATOM 932 N N . ARG A 1 118 ? 8.492 -8.182 3.061 1.00 97.38 118 ARG A N 1
ATOM 933 C CA . ARG A 1 118 ? 7.471 -8.193 4.112 1.00 97.38 118 ARG A CA 1
ATOM 934 C C . ARG A 1 118 ? 6.657 -6.912 4.071 1.00 97.38 118 ARG A C 1
ATOM 936 O O . ARG A 1 118 ? 7.202 -5.837 3.848 1.00 97.38 118 ARG A O 1
ATOM 943 N N . VAL A 1 119 ? 5.355 -7.028 4.318 1.00 98.25 119 VAL A N 1
ATOM 944 C CA . VAL A 1 119 ? 4.470 -5.863 4.436 1.00 98.25 119 VAL A CA 1
ATOM 945 C C . VAL A 1 119 ? 4.880 -5.053 5.660 1.00 98.25 119 VAL A C 1
ATOM 947 O O . VAL A 1 119 ? 4.873 -5.570 6.773 1.00 98.25 119 VAL A O 1
ATOM 950 N N . CYS A 1 120 ? 5.220 -3.785 5.447 1.00 98.06 120 CYS A N 1
ATOM 951 C CA . CYS A 1 120 ? 5.557 -2.842 6.511 1.00 98.06 120 CYS A CA 1
ATOM 952 C C . CYS A 1 120 ? 4.417 -1.852 6.783 1.00 98.06 120 CYS A C 1
ATOM 954 O O . CYS A 1 120 ? 4.351 -1.276 7.866 1.00 98.06 120 CYS A O 1
ATOM 956 N N . SER A 1 121 ? 3.481 -1.669 5.844 1.00 98.75 121 SER A N 1
ATOM 957 C CA . SER A 1 121 ? 2.237 -0.945 6.117 1.00 98.75 121 SER A CA 1
ATOM 958 C C . SER A 1 121 ? 1.098 -1.303 5.168 1.00 98.75 121 SER A C 1
ATOM 960 O O . SER A 1 121 ? 1.307 -1.691 4.016 1.00 98.75 121 SER A O 1
ATOM 962 N N . GLU A 1 122 ? -0.121 -1.119 5.667 1.00 98.81 122 GLU A N 1
ATOM 963 C CA . GLU A 1 122 ? -1.366 -1.273 4.924 1.00 98.81 122 GLU A CA 1
ATOM 964 C C . GLU A 1 122 ? -2.281 -0.076 5.171 1.00 98.81 122 GLU A C 1
ATOM 966 O O . GLU A 1 122 ? -2.420 0.394 6.304 1.00 98.81 122 GLU A O 1
ATOM 971 N N . ALA A 1 123 ? -2.952 0.387 4.120 1.00 98.75 123 ALA A N 1
ATOM 972 C CA . ALA A 1 123 ? -3.948 1.439 4.221 1.00 98.75 123 ALA A CA 1
ATOM 973 C C . ALA A 1 123 ? -5.215 1.100 3.428 1.00 98.75 123 ALA A C 1
ATOM 975 O O . ALA A 1 123 ? -5.168 0.748 2.246 1.00 98.75 123 ALA A O 1
ATOM 976 N N . TYR A 1 124 ? -6.362 1.234 4.083 1.00 98.69 124 TYR A N 1
ATOM 977 C CA . TYR A 1 124 ? -7.674 0.853 3.582 1.00 98.69 124 TYR A CA 1
ATOM 978 C C . TYR A 1 124 ? -8.458 2.108 3.215 1.00 98.69 124 TYR A C 1
ATOM 980 O O . TYR A 1 124 ? -8.671 3.000 4.040 1.00 98.69 124 TYR A O 1
ATOM 988 N N . TYR A 1 125 ? -8.891 2.173 1.957 1.00 98.31 125 TYR A N 1
ATOM 989 C CA . TYR A 1 125 ? -9.629 3.307 1.423 1.00 98.31 125 TYR A CA 1
ATOM 990 C C . TYR A 1 125 ? -10.850 2.847 0.639 1.00 98.31 125 TYR A C 1
ATOM 992 O O . TYR A 1 125 ? -10.792 1.895 -0.140 1.00 98.31 125 TYR A O 1
ATOM 1000 N N . PHE A 1 126 ? -11.928 3.612 0.778 1.00 97.00 126 PHE A N 1
ATOM 1001 C CA . PHE A 1 126 ? -13.122 3.504 -0.044 1.00 97.00 126 PHE A CA 1
ATOM 1002 C C . PHE A 1 126 ? -13.426 4.865 -0.675 1.00 97.00 126 PHE A C 1
ATOM 1004 O O . PHE A 1 126 ? -13.688 5.848 0.023 1.00 97.00 126 PHE A O 1
ATOM 1011 N N . ASN A 1 127 ? -13.365 4.939 -2.008 1.00 96.06 127 ASN A N 1
ATOM 1012 C CA . ASN A 1 127 ? -13.587 6.166 -2.790 1.00 96.06 127 ASN A CA 1
ATOM 1013 C C . ASN A 1 127 ? -12.721 7.358 -2.335 1.00 96.06 127 ASN A C 1
ATOM 1015 O O . ASN A 1 127 ? -13.181 8.503 -2.275 1.00 96.06 127 ASN A O 1
ATOM 1019 N N . GLY A 1 128 ? -11.455 7.085 -2.015 1.00 96.88 128 GLY A N 1
ATOM 1020 C CA . GLY A 1 128 ? -10.474 8.074 -1.571 1.00 96.88 128 GLY A CA 1
ATOM 1021 C C . GLY A 1 128 ? -10.581 8.465 -0.096 1.00 96.88 128 GLY A C 1
ATOM 1022 O O . GLY A 1 128 ? -9.798 9.293 0.359 1.00 96.88 128 GLY A O 1
ATOM 1023 N N . LYS A 1 129 ? -11.514 7.883 0.667 1.00 98.19 129 LYS A N 1
ATOM 1024 C CA . LYS A 1 129 ? -11.642 8.119 2.110 1.00 98.19 129 LYS A CA 1
ATOM 1025 C C . LYS A 1 129 ? -11.083 6.934 2.899 1.00 98.19 129 LYS A C 1
ATOM 1027 O O . LYS A 1 129 ? -11.446 5.806 2.563 1.00 98.19 129 LYS A O 1
ATOM 1032 N N . PRO A 1 130 ? -10.272 7.158 3.948 1.00 98.25 130 PRO A N 1
ATOM 1033 C CA . PRO A 1 130 ? -9.855 6.090 4.853 1.00 98.25 130 PRO A CA 1
ATOM 1034 C C . PRO A 1 130 ? -11.073 5.360 5.423 1.00 98.25 130 PRO A C 1
ATOM 1036 O O . PRO A 1 130 ? -12.013 6.004 5.904 1.00 98.25 130 PRO A O 1
ATOM 1039 N N . HIS A 1 131 ? -11.114 4.035 5.317 1.00 97.69 131 HIS A N 1
ATOM 1040 C CA . HIS A 1 131 ? -12.284 3.267 5.737 1.00 97.69 131 HIS A CA 1
ATOM 1041 C C . HIS A 1 131 ? -11.959 1.789 5.946 1.00 97.69 131 HIS A C 1
ATOM 1043 O O . HIS A 1 131 ? -11.459 1.134 5.032 1.00 97.69 131 HIS A O 1
ATOM 1049 N N . ARG A 1 132 ? -12.341 1.259 7.111 1.00 97.38 132 ARG A N 1
ATOM 1050 C CA . ARG A 1 132 ? -12.431 -0.176 7.388 1.00 97.38 132 ARG A CA 1
ATOM 1051 C C . ARG A 1 132 ? -13.398 -0.422 8.552 1.00 97.38 132 ARG A C 1
ATOM 1053 O O . ARG A 1 132 ? -13.268 0.211 9.594 1.00 97.38 132 ARG A O 1
ATOM 1060 N N . GLU A 1 133 ? -14.368 -1.318 8.379 1.00 95.38 133 GLU A N 1
ATOM 1061 C CA . GLU A 1 133 ? -15.368 -1.624 9.423 1.00 95.38 133 GLU A CA 1
ATOM 1062 C C . GLU A 1 133 ? -14.874 -2.672 10.432 1.00 95.38 133 GLU A C 1
ATOM 1064 O O . GLU A 1 133 ? -15.211 -2.614 11.614 1.00 95.38 133 GLU A O 1
ATOM 1069 N N . ASP A 1 134 ? -14.007 -3.580 9.983 1.00 93.75 134 ASP A N 1
ATOM 1070 C CA . ASP A 1 134 ? -13.586 -4.748 10.769 1.00 93.75 134 ASP A CA 1
ATOM 1071 C C . ASP A 1 134 ? -12.256 -4.552 11.511 1.00 93.75 134 ASP A C 1
ATOM 1073 O O . ASP A 1 134 ? -11.783 -5.449 12.204 1.00 93.75 134 ASP A O 1
ATOM 1077 N N . GLY A 1 135 ? -11.616 -3.390 11.378 1.00 96.25 135 GLY A N 1
ATOM 1078 C CA . GLY A 1 135 ? -10.336 -3.125 12.025 1.00 96.25 135 GLY A CA 1
ATOM 1079 C C . GLY A 1 135 ? -9.748 -1.758 11.679 1.00 96.25 135 GLY A C 1
ATOM 1080 O O . GLY A 1 135 ? -10.447 -0.904 11.134 1.00 96.25 135 GLY A O 1
ATOM 1081 N N . PRO A 1 136 ? -8.455 -1.542 11.959 1.00 98.12 136 PRO A N 1
ATOM 1082 C CA . PRO A 1 136 ? -7.784 -0.286 11.648 1.00 98.12 136 PRO A CA 1
ATOM 1083 C C . PRO A 1 136 ? -7.692 -0.049 10.138 1.00 98.12 136 PRO A C 1
ATOM 1085 O O . PRO A 1 136 ? -7.359 -0.951 9.362 1.00 98.12 136 PRO A O 1
ATOM 1088 N N . ALA A 1 137 ? -7.964 1.188 9.729 1.00 98.44 137 ALA A N 1
ATOM 1089 C CA . ALA A 1 137 ? -7.828 1.625 8.346 1.00 98.44 137 ALA A CA 1
ATOM 1090 C C . ALA A 1 137 ? -6.366 1.895 7.968 1.00 98.44 137 ALA A C 1
ATOM 1092 O O . ALA A 1 137 ? -6.039 1.840 6.788 1.00 98.44 137 ALA A O 1
ATOM 1093 N N . PHE A 1 138 ? -5.492 2.146 8.944 1.00 98.69 138 PHE A N 1
ATOM 1094 C CA . PHE A 1 138 ? -4.049 2.262 8.742 1.00 98.69 138 PHE A CA 1
ATOM 1095 C C . PHE A 1 138 ? -3.311 1.358 9.711 1.00 98.69 138 PHE A C 1
ATOM 1097 O O . PHE A 1 138 ? -3.588 1.394 10.909 1.00 98.69 138 PHE A O 1
ATOM 1104 N N . VAL A 1 139 ? -2.363 0.580 9.198 1.00 98.62 139 VAL A N 1
ATOM 1105 C CA . VAL A 1 139 ? -1.523 -0.305 10.005 1.00 98.62 139 VAL A CA 1
ATOM 1106 C C . VAL A 1 139 ? -0.070 -0.151 9.588 1.00 98.62 139 VAL A C 1
ATOM 1108 O O . VAL A 1 139 ? 0.228 -0.119 8.396 1.00 98.62 139 VAL A O 1
ATOM 1111 N N . VAL A 1 140 ? 0.829 -0.066 10.567 1.00 98.56 140 VAL A N 1
ATOM 1112 C CA . VAL A 1 140 ? 2.284 -0.074 10.358 1.00 98.56 140 VAL A CA 1
ATOM 1113 C C . VAL A 1 140 ? 2.889 -1.199 11.182 1.00 98.56 140 VAL A C 1
ATOM 1115 O O . VAL A 1 140 ? 2.515 -1.383 12.342 1.00 98.56 140 VAL A O 1
ATOM 1118 N N . PHE A 1 141 ? 3.833 -1.921 10.592 1.00 98.25 141 PHE A N 1
ATOM 1119 C CA . PHE A 1 141 ? 4.543 -3.037 11.202 1.00 98.25 141 PHE A CA 1
ATOM 1120 C C . PHE A 1 141 ? 6.042 -2.742 11.300 1.00 98.25 141 PHE A C 1
ATOM 1122 O O . PHE A 1 141 ? 6.579 -1.963 10.512 1.00 98.25 141 PHE A O 1
ATOM 1129 N N . ASP A 1 142 ? 6.715 -3.373 12.259 1.00 96.50 142 ASP A N 1
ATOM 1130 C CA . ASP A 1 142 ? 8.176 -3.439 12.289 1.00 96.50 142 ASP A CA 1
ATOM 1131 C C . ASP A 1 142 ? 8.724 -4.533 11.350 1.00 96.50 142 ASP A C 1
ATOM 1133 O O . ASP A 1 142 ? 7.980 -5.261 10.688 1.00 96.50 142 ASP A O 1
ATOM 1137 N N . GLU A 1 143 ? 10.049 -4.672 11.307 1.00 94.38 143 GLU A N 1
ATOM 1138 C CA . GLU A 1 143 ? 10.755 -5.669 10.487 1.00 94.38 143 GLU A CA 1
ATOM 1139 C C . GLU A 1 143 ? 10.445 -7.134 10.865 1.00 94.38 143 GLU A C 1
ATOM 1141 O O . GLU A 1 143 ? 10.627 -8.065 10.066 1.00 94.38 143 GLU A O 1
ATOM 1146 N N . HIS A 1 144 ? 9.930 -7.358 12.075 1.00 94.25 144 HIS A N 1
ATOM 1147 C CA . HIS A 1 144 ? 9.522 -8.662 12.585 1.00 94.25 144 HIS A CA 1
ATOM 1148 C C . HIS A 1 144 ? 8.015 -8.920 12.424 1.00 94.25 144 HIS A C 1
ATOM 1150 O O . HIS A 1 144 ? 7.545 -10.000 12.781 1.00 94.25 144 HIS A O 1
ATOM 1156 N N . GLY A 1 145 ? 7.265 -7.976 11.846 1.00 93.31 145 GLY A N 1
ATOM 1157 C CA . GLY A 1 145 ? 5.823 -8.083 11.629 1.00 93.31 145 GLY A CA 1
ATOM 1158 C C . GLY A 1 145 ? 4.978 -7.717 12.852 1.00 93.31 145 GLY A C 1
ATOM 1159 O O . GLY A 1 145 ? 3.769 -7.951 12.853 1.00 93.31 145 GLY A O 1
ATOM 1160 N N . LYS A 1 146 ? 5.570 -7.138 13.900 1.00 97.25 146 LYS A N 1
ATOM 1161 C CA . LYS A 1 146 ? 4.815 -6.626 15.044 1.00 97.25 146 LYS A CA 1
ATOM 1162 C C . LYS A 1 146 ? 4.155 -5.310 14.659 1.00 97.25 146 LYS A C 1
ATOM 1164 O O . LYS A 1 146 ? 4.798 -4.397 14.150 1.00 97.25 146 LYS A O 1
ATOM 1169 N N . MET A 1 147 ? 2.864 -5.196 14.948 1.00 97.56 147 MET A N 1
ATOM 1170 C CA . MET A 1 147 ? 2.115 -3.964 14.726 1.00 97.56 147 MET A CA 1
ATOM 1171 C C . MET A 1 147 ? 2.632 -2.847 15.645 1.00 97.56 147 MET A C 1
ATOM 1173 O O . MET A 1 147 ? 2.612 -2.979 16.869 1.00 97.56 147 MET A O 1
ATOM 1177 N N . LEU A 1 148 ? 3.086 -1.751 15.041 1.00 98.00 148 LEU A N 1
ATOM 1178 C CA . LEU A 1 148 ? 3.577 -0.549 15.718 1.00 98.00 148 LEU A CA 1
ATOM 1179 C C . LEU A 1 148 ? 2.498 0.527 15.847 1.00 98.00 148 LEU A C 1
ATOM 1181 O O . LEU A 1 148 ? 2.491 1.283 16.816 1.00 98.00 148 LEU A O 1
ATOM 1185 N N . ARG A 1 149 ? 1.603 0.615 14.859 1.00 97.75 149 ARG A N 1
ATOM 1186 C CA . ARG A 1 149 ? 0.555 1.636 14.797 1.00 97.75 149 ARG A CA 1
ATOM 1187 C C . ARG A 1 149 ? -0.705 1.075 14.161 1.00 97.75 149 ARG A C 1
ATOM 1189 O O . ARG A 1 149 ? -0.620 0.313 13.199 1.00 97.75 149 ARG A O 1
ATOM 1196 N N . ALA A 1 150 ? -1.847 1.500 14.690 1.00 98.25 150 ALA A N 1
ATOM 1197 C CA . ALA A 1 150 ? -3.173 1.176 14.197 1.00 98.25 150 ALA A CA 1
ATOM 1198 C C . ALA A 1 150 ? -4.077 2.408 14.339 1.00 98.25 150 ALA A C 1
ATOM 1200 O O . ALA A 1 150 ? -4.361 2.822 15.461 1.00 98.25 150 ALA A O 1
ATOM 1201 N N . ASP A 1 151 ? -4.540 2.967 13.221 1.00 98.44 151 ASP A N 1
ATOM 1202 C CA . ASP A 1 151 ? -5.493 4.081 13.236 1.00 98.44 151 ASP A CA 1
ATOM 1203 C C . ASP A 1 151 ? -6.832 3.647 12.633 1.00 98.44 151 ASP A C 1
ATOM 1205 O O . ASP A 1 151 ? -6.885 2.961 11.605 1.00 98.44 151 ASP A O 1
ATOM 1209 N N . PHE A 1 152 ? -7.931 4.065 13.256 1.00 98.44 152 PHE A N 1
ATOM 1210 C CA . PHE A 1 152 ? -9.271 3.580 12.944 1.00 98.44 152 PHE A CA 1
ATOM 1211 C C . PHE A 1 152 ? -10.078 4.657 12.229 1.00 98.44 152 PHE A C 1
ATOM 1213 O O . PHE A 1 152 ? -10.275 5.754 12.747 1.00 98.44 152 PHE A O 1
ATOM 1220 N N . PHE A 1 153 ? -10.578 4.328 11.036 1.00 98.12 153 PHE A N 1
ATOM 1221 C CA . PHE A 1 153 ? -11.411 5.232 10.253 1.00 98.12 153 PHE A CA 1
ATOM 1222 C C . PHE A 1 153 ? -12.584 4.492 9.624 1.00 98.12 153 PHE A C 1
ATOM 1224 O O . PHE A 1 153 ? -12.412 3.425 9.038 1.00 98.12 153 PHE A O 1
ATOM 1231 N N . ILE A 1 154 ? -13.765 5.108 9.656 1.00 96.88 154 ILE A N 1
ATOM 1232 C CA . ILE A 1 154 ? -14.943 4.647 8.916 1.00 96.88 154 ILE A CA 1
ATOM 1233 C C . ILE A 1 154 ? -15.451 5.816 8.070 1.00 96.88 154 ILE A C 1
ATOM 1235 O O . ILE A 1 154 ? -15.895 6.834 8.596 1.00 96.88 154 ILE A O 1
ATOM 1239 N N . HIS A 1 155 ? -15.375 5.677 6.742 1.00 96.25 155 HIS A N 1
ATOM 1240 C CA . HIS A 1 155 ? -15.825 6.684 5.767 1.00 96.25 155 HIS A CA 1
ATOM 1241 C C . HIS A 1 155 ? -15.157 8.060 5.944 1.00 96.25 155 HIS A C 1
ATOM 1243 O O . HIS A 1 155 ? -15.773 9.103 5.718 1.00 96.25 155 HIS A O 1
ATOM 1249 N N . GLY A 1 156 ? -13.879 8.059 6.324 1.00 97.19 156 GLY A N 1
ATOM 1250 C CA . GLY A 1 156 ? -13.074 9.254 6.567 1.00 97.19 156 GLY A CA 1
ATOM 1251 C C . GLY A 1 156 ? -13.267 9.885 7.944 1.00 97.19 156 GLY A C 1
ATOM 1252 O O . GLY A 1 156 ? -12.587 10.859 8.244 1.00 97.19 156 GLY A O 1
ATOM 1253 N N . ARG A 1 157 ? -14.152 9.345 8.790 1.00 97.81 157 ARG A N 1
ATOM 1254 C CA . ARG A 1 157 ? -14.251 9.747 10.194 1.00 97.81 157 ARG A CA 1
ATOM 1255 C C . ARG A 1 157 ? -13.273 8.930 11.026 1.00 97.81 157 ARG A C 1
ATOM 1257 O O . ARG A 1 157 ? -13.333 7.704 10.980 1.00 97.81 157 ARG A O 1
ATOM 1264 N N . GLU A 1 158 ? -12.425 9.619 11.776 1.00 97.94 158 GLU A N 1
ATOM 1265 C CA . GLU A 1 158 ? -11.491 9.030 12.735 1.00 97.94 158 GLU A CA 1
ATOM 1266 C C . GLU A 1 158 ? -12.215 8.549 13.997 1.00 97.94 158 GLU A C 1
ATOM 1268 O O . GLU A 1 158 ? -13.211 9.143 14.425 1.00 97.94 158 GLU A O 1
ATOM 1273 N N . PHE A 1 159 ? -11.706 7.468 14.576 1.00 97.50 159 PHE A N 1
ATOM 1274 C CA . PHE A 1 159 ? -12.139 6.920 15.852 1.00 97.50 159 PHE A CA 1
ATOM 1275 C C . PHE A 1 159 ? -10.917 6.624 16.709 1.00 97.50 159 PHE A C 1
ATOM 1277 O O . PHE A 1 159 ? -9.911 6.101 16.226 1.00 97.50 159 PHE A O 1
ATOM 1284 N N . THR A 1 160 ? -11.038 6.862 18.010 1.00 97.81 160 THR A N 1
ATOM 1285 C CA . THR A 1 160 ? -10.137 6.211 18.959 1.00 97.81 160 THR A CA 1
ATOM 1286 C C . THR A 1 160 ? -10.393 4.703 18.959 1.00 97.81 160 THR A C 1
ATOM 1288 O O . THR A 1 160 ? -11.502 4.237 18.676 1.00 97.81 160 THR A O 1
ATOM 1291 N N . GLU A 1 161 ? -9.393 3.915 19.347 1.00 96.19 161 GLU A N 1
ATOM 1292 C CA . GLU A 1 161 ? -9.553 2.462 19.462 1.00 96.19 161 GLU A CA 1
ATOM 1293 C C . GLU A 1 161 ? -10.705 2.080 20.412 1.00 96.19 161 GLU A C 1
ATOM 1295 O O . GLU A 1 161 ? -11.460 1.143 20.148 1.00 96.19 161 GLU A O 1
ATOM 1300 N N . GLN A 1 162 ? -10.892 2.829 21.503 1.00 95.88 162 GLN A N 1
ATOM 1301 C CA . GLN A 1 162 ? -11.968 2.571 22.462 1.00 95.88 162 GLN A CA 1
ATOM 1302 C C . GLN A 1 162 ? -13.357 2.814 21.860 1.00 95.88 162 GLN A C 1
ATOM 1304 O O . GLN A 1 162 ? -14.260 2.000 22.057 1.00 95.88 162 GLN A O 1
ATOM 1309 N N . GLU A 1 163 ? -13.547 3.916 21.129 1.00 95.75 163 GLU A N 1
ATOM 1310 C CA . GLU A 1 163 ? -14.811 4.209 20.443 1.00 95.75 163 GLU A CA 1
ATOM 1311 C C . GLU A 1 163 ? -15.113 3.166 19.368 1.00 95.75 163 GLU A C 1
ATOM 1313 O O . GLU A 1 163 ? -16.249 2.702 19.255 1.00 95.75 163 GLU A O 1
ATOM 1318 N N . PHE A 1 164 ? -14.089 2.757 18.618 1.00 95.81 164 PHE A N 1
ATOM 1319 C CA . PHE A 1 164 ? -14.211 1.735 17.589 1.00 95.81 164 PHE A CA 1
ATOM 1320 C C . PHE A 1 164 ? -14.618 0.376 18.179 1.00 95.81 164 PHE A C 1
ATOM 1322 O O . PHE A 1 164 ? -15.586 -0.234 17.725 1.00 95.81 164 PHE A O 1
ATOM 1329 N N . ARG A 1 165 ? -13.959 -0.066 19.259 1.00 93.94 165 ARG A N 1
ATOM 1330 C CA . ARG A 1 165 ? -14.314 -1.308 19.968 1.00 93.94 165 ARG A CA 1
ATOM 1331 C C . ARG A 1 165 ? -15.737 -1.269 20.521 1.00 93.94 165 ARG A C 1
ATOM 1333 O O . ARG A 1 165 ? -16.475 -2.234 20.363 1.00 93.94 165 ARG A O 1
ATOM 1340 N N . LYS A 1 166 ? -16.158 -0.152 21.129 1.00 93.62 166 LYS A N 1
ATOM 1341 C CA . LYS A 1 166 ? -17.547 0.011 21.598 1.00 93.62 166 LYS A CA 1
ATOM 1342 C C . LYS A 1 166 ? -18.542 -0.134 20.450 1.00 93.62 166 LYS A C 1
ATOM 1344 O O . LYS A 1 166 ? -19.542 -0.820 20.613 1.00 93.62 166 LYS A O 1
ATOM 1349 N N . ARG A 1 167 ? -18.254 0.451 19.285 1.00 90.62 167 ARG A N 1
ATOM 1350 C CA . ARG A 1 167 ? -19.095 0.313 18.088 1.00 90.62 167 ARG A CA 1
ATOM 1351 C C . ARG A 1 167 ? -19.229 -1.143 17.631 1.00 90.62 167 ARG A C 1
ATOM 1353 O O . ARG A 1 167 ? -20.325 -1.529 17.251 1.00 90.62 167 ARG A O 1
ATOM 1360 N N . GLN A 1 168 ? -18.158 -1.937 17.690 1.00 85.94 168 GLN A N 1
ATOM 1361 C CA . GLN A 1 168 ? -18.209 -3.366 17.347 1.00 85.94 168 GLN A CA 1
ATOM 1362 C C . GLN A 1 168 ? -18.982 -4.210 18.373 1.00 85.94 168 GLN A C 1
ATOM 1364 O O . GLN A 1 168 ? -19.563 -5.229 18.017 1.00 85.94 168 GLN A O 1
ATOM 1369 N N . LEU A 1 169 ? -18.993 -3.792 19.642 1.00 83.50 169 LEU A N 1
ATOM 1370 C CA . LEU A 1 169 ? -19.683 -4.490 20.731 1.00 83.50 169 LEU A CA 1
ATOM 1371 C C . LEU A 1 169 ? -21.173 -4.142 20.839 1.00 83.50 169 LEU A C 1
ATOM 1373 O O . LEU A 1 169 ? -21.913 -4.869 21.499 1.00 83.50 169 LEU A O 1
ATOM 1377 N N . LEU A 1 170 ? -21.622 -3.038 20.236 1.00 69.56 170 LEU A N 1
ATOM 1378 C CA . LEU A 1 170 ? -23.031 -2.654 20.236 1.00 69.56 170 LEU A CA 1
ATOM 1379 C C . LEU A 1 170 ? -23.802 -3.524 19.225 1.00 69.56 170 LEU A C 1
ATOM 1381 O O . LEU A 1 170 ? -23.520 -3.451 18.027 1.00 69.56 170 LEU A O 1
ATOM 1385 N N . PRO A 1 171 ? -24.791 -4.328 19.663 1.00 56.16 171 PRO A N 1
ATOM 1386 C CA . PRO A 1 171 ? -25.617 -5.125 18.767 1.00 56.16 171 PRO A CA 1
ATOM 1387 C C . PRO A 1 171 ? -26.648 -4.229 18.068 1.00 56.16 171 PRO A C 1
ATOM 1389 O O . PRO A 1 171 ? -27.834 -4.261 18.366 1.00 56.16 171 PRO A O 1
ATOM 1392 N N . GLU A 1 172 ? -26.212 -3.424 17.107 1.00 58.19 172 GLU A N 1
ATOM 1393 C CA . GLU A 1 172 ? -27.099 -2.634 16.245 1.00 58.19 172 GLU A CA 1
ATOM 1394 C C . GLU A 1 172 ? -27.268 -3.342 14.897 1.00 58.19 172 GLU A C 1
ATOM 1396 O O . GLU A 1 172 ? -26.836 -2.881 13.843 1.00 58.19 172 GLU A O 1
ATOM 1401 N N . ARG A 1 173 ? -27.918 -4.508 14.955 1.00 50.78 173 ARG A N 1
ATOM 1402 C CA . ARG A 1 173 ? -28.771 -5.026 13.874 1.00 50.78 173 ARG A CA 1
ATOM 1403 C C . ARG A 1 173 ? -30.010 -5.700 14.469 1.00 50.78 173 ARG A C 1
ATOM 1405 O O . ARG A 1 173 ? -30.341 -6.826 14.115 1.00 50.78 173 ARG A O 1
ATOM 1412 N N . SER A 1 174 ? -30.735 -5.008 15.355 1.00 44.00 174 SER A N 1
ATOM 1413 C CA . SER A 1 174 ? -32.169 -5.280 15.459 1.00 44.00 174 SER A CA 1
ATOM 1414 C C . SER A 1 174 ? -32.817 -4.663 14.222 1.00 44.00 174 SER A C 1
ATOM 1416 O O . SER A 1 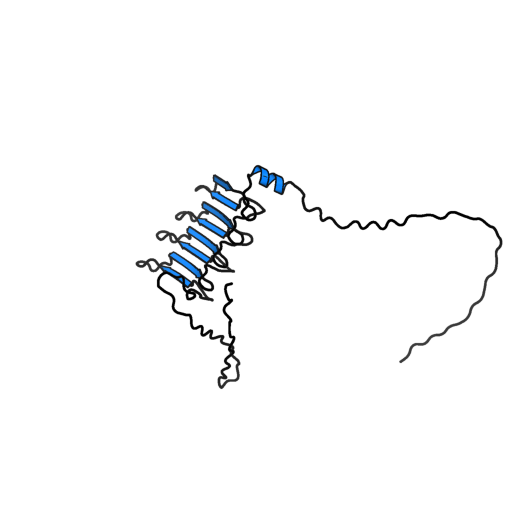174 ? -33.134 -3.475 14.185 1.00 44.00 174 SER A O 1
ATOM 1418 N N . THR A 1 175 ? -32.982 -5.456 13.168 1.00 45.38 175 THR A N 1
ATOM 1419 C CA . THR A 1 175 ? -34.052 -5.206 12.204 1.00 45.38 175 THR A CA 1
ATOM 1420 C C . THR A 1 175 ? -35.330 -5.017 13.008 1.00 45.38 175 THR A C 1
ATOM 1422 O O . THR A 1 175 ? -35.844 -5.973 13.588 1.00 45.38 175 THR A O 1
ATOM 1425 N N . VAL A 1 176 ? -35.818 -3.780 13.079 1.00 44.16 176 VAL A N 1
ATOM 1426 C CA . VAL A 1 176 ? -37.192 -3.494 13.479 1.00 44.16 176 VAL A CA 1
ATOM 1427 C C . VAL A 1 176 ? -38.065 -4.145 12.410 1.00 44.16 176 VAL A C 1
ATOM 1429 O O . VAL A 1 176 ? -38.340 -3.565 11.364 1.00 44.16 176 VAL A O 1
ATOM 1432 N N . VAL A 1 177 ? -38.422 -5.410 12.624 1.00 44.19 177 VAL A N 1
ATOM 1433 C CA . VAL A 1 177 ? -39.537 -6.030 11.918 1.00 44.19 177 VAL A CA 1
ATOM 1434 C C . VAL A 1 177 ? -40.791 -5.397 12.501 1.00 44.19 177 VAL A C 1
ATOM 1436 O O . VAL A 1 177 ? -41.047 -5.471 13.701 1.00 44.19 177 VAL A O 1
ATOM 1439 N N . ASN A 1 178 ? -41.522 -4.717 11.624 1.00 41.62 178 ASN A N 1
ATOM 1440 C CA . ASN A 1 178 ? -42.773 -4.026 11.890 1.00 41.62 178 ASN A CA 1
ATOM 1441 C C . ASN A 1 178 ? -43.748 -4.901 12.694 1.00 41.62 178 ASN A C 1
ATOM 1443 O O . ASN A 1 178 ? -44.282 -5.876 12.168 1.00 41.62 178 ASN A O 1
ATOM 1447 N N . SER A 1 179 ? -44.048 -4.517 13.935 1.00 41.53 179 SER A N 1
ATOM 1448 C CA . SER A 1 179 ? -45.228 -5.003 14.650 1.00 41.53 179 SER A CA 1
ATOM 1449 C C . SER A 1 179 ? -46.407 -4.078 14.348 1.00 41.53 179 SER A C 1
ATOM 1451 O O . SER A 1 179 ? -46.745 -3.170 15.107 1.00 41.53 179 SER A O 1
ATOM 1453 N N . TRP A 1 180 ? -47.055 -4.305 13.204 1.00 38.41 180 TRP A N 1
ATOM 1454 C CA . TRP A 1 180 ? -48.409 -3.798 13.001 1.00 38.41 180 TRP A CA 1
ATOM 1455 C C . TRP A 1 180 ? -49.332 -4.503 14.003 1.00 38.41 180 TRP A C 1
ATOM 1457 O O . TRP A 1 180 ? -49.560 -5.708 13.921 1.00 38.41 180 TRP A O 1
ATOM 1467 N N . ARG A 1 181 ? -49.818 -3.748 14.995 1.00 43.44 181 ARG A N 1
ATOM 1468 C CA . ARG A 1 181 ? -50.926 -4.151 15.867 1.00 43.44 181 ARG A CA 1
ATOM 1469 C C . ARG A 1 181 ? -52.202 -4.196 15.035 1.00 43.44 181 ARG A C 1
ATOM 1471 O O . ARG A 1 181 ? -52.733 -3.145 14.690 1.00 43.44 181 ARG A O 1
ATOM 1478 N N . GLU A 1 182 ? -52.760 -5.379 14.833 1.00 39.25 182 GLU A N 1
ATOM 1479 C CA . GLU A 1 182 ? -54.210 -5.499 14.705 1.00 39.25 182 GLU A CA 1
ATOM 1480 C C . GLU A 1 182 ? -54.797 -5.571 16.115 1.00 39.25 182 GLU A C 1
ATOM 1482 O O . GLU A 1 182 ? -54.843 -6.612 16.767 1.00 39.25 182 GLU A O 1
ATOM 1487 N N . SER A 1 183 ? -55.182 -4.406 16.627 1.00 41.00 183 SER A N 1
ATOM 1488 C CA . SER A 1 183 ? -56.040 -4.279 17.797 1.00 41.00 183 SER A CA 1
ATOM 1489 C C . SER A 1 183 ? -57.454 -3.956 17.335 1.00 41.00 183 SER A C 1
ATOM 1491 O O . SER A 1 183 ? -57.804 -2.791 17.170 1.00 41.00 183 SER A O 1
ATOM 1493 N N . THR A 1 184 ? -58.278 -4.987 17.188 1.00 41.38 184 THR A N 1
ATOM 1494 C CA . THR A 1 184 ? -59.732 -4.858 17.316 1.00 41.38 184 THR A CA 1
ATOM 1495 C C . THR A 1 184 ? -60.204 -5.852 18.360 1.00 41.38 184 THR A C 1
ATOM 1497 O O . THR A 1 184 ? -60.572 -6.985 18.060 1.00 41.38 184 THR A O 1
ATOM 1500 N N . THR A 1 185 ? -60.189 -5.407 19.611 1.00 42.34 185 THR A N 1
ATOM 1501 C CA . THR A 1 185 ? -61.057 -5.963 20.643 1.00 42.34 185 THR A CA 1
ATOM 1502 C C . THR A 1 185 ? -62.315 -5.110 20.655 1.00 42.34 185 THR A C 1
ATOM 1504 O O . THR A 1 185 ? -62.215 -3.894 20.812 1.00 42.34 185 THR A O 1
ATOM 1507 N N . SER A 1 186 ? -63.493 -5.725 20.573 1.00 44.78 186 SER A N 1
ATOM 1508 C CA . SER A 1 186 ? -64.496 -5.527 21.625 1.00 44.78 186 SER A CA 1
ATOM 1509 C C . SER A 1 186 ? -65.574 -6.619 21.608 1.00 44.78 186 SER A C 1
ATOM 1511 O O . SER A 1 186 ? -65.994 -7.043 20.532 1.00 44.78 186 SER A O 1
ATOM 1513 N N . PRO A 1 187 ? -66.010 -7.081 22.795 1.00 49.94 187 PRO A N 1
ATOM 1514 C CA . PRO A 1 187 ? -67.024 -8.111 22.978 1.00 49.94 187 PRO A CA 1
ATOM 1515 C C . PRO A 1 187 ? -68.428 -7.495 23.056 1.00 49.94 187 PRO A C 1
ATOM 1517 O O . PRO A 1 187 ? -68.603 -6.412 23.612 1.00 49.94 187 PRO A O 1
ATOM 1520 N N . ILE A 1 188 ? -69.445 -8.215 22.581 1.00 41.28 188 ILE A N 1
ATOM 1521 C CA . ILE A 1 188 ? -70.844 -7.943 22.936 1.00 41.28 188 ILE A CA 1
ATOM 1522 C C . ILE A 1 188 ? -71.417 -9.208 23.568 1.00 41.28 188 ILE A C 1
ATOM 1524 O O . ILE A 1 188 ? -71.535 -10.256 22.938 1.00 41.28 188 ILE A O 1
ATOM 1528 N N . SER A 1 189 ? -71.720 -9.085 24.854 1.00 41.25 189 SER A N 1
ATOM 1529 C CA . SER A 1 189 ? -72.541 -9.989 25.643 1.00 41.25 189 SER A CA 1
ATOM 1530 C C . SER A 1 189 ? -74.025 -9.760 25.343 1.00 41.25 189 SER A C 1
ATOM 1532 O O . SER A 1 189 ? -74.451 -8.627 25.132 1.00 41.25 189 SER A O 1
ATOM 1534 N N . GLY A 1 190 ? -74.832 -10.823 25.418 1.00 34.19 190 GLY A N 1
ATOM 1535 C CA . GLY A 1 190 ? -76.266 -10.681 25.673 1.00 34.19 190 GLY A CA 1
ATOM 1536 C C . GLY A 1 190 ? -77.162 -11.741 25.040 1.00 34.19 190 GLY A C 1
ATOM 1537 O O . GLY A 1 190 ? -77.379 -11.726 23.837 1.00 34.19 190 GLY A O 1
ATOM 1538 N N . GLY A 1 191 ? -77.793 -12.558 25.889 1.00 31.56 191 GLY A N 1
ATOM 1539 C CA . GLY A 1 191 ? -79.189 -12.950 25.665 1.00 31.56 191 GLY A CA 1
ATOM 1540 C C . GLY A 1 191 ? -79.468 -14.429 25.416 1.00 31.56 191 GLY A C 1
ATOM 1541 O O . GLY A 1 191 ? -79.272 -14.944 24.325 1.00 31.56 191 GLY A O 1
ATOM 1542 N N . ALA A 1 192 ? -80.006 -15.077 26.446 1.00 35.03 192 ALA A N 1
ATOM 1543 C CA . ALA A 1 192 ? -80.580 -16.418 26.461 1.00 35.03 192 ALA A CA 1
ATOM 1544 C C . ALA A 1 192 ? -81.772 -16.614 25.497 1.00 35.03 192 ALA A C 1
ATOM 1546 O O . ALA A 1 192 ? -82.524 -15.676 25.246 1.00 35.03 192 ALA A O 1
ATOM 1547 N N . SER A 1 193 ? -82.038 -17.857 25.075 1.00 37.28 193 SER A N 1
ATOM 1548 C CA . SER A 1 193 ? -83.312 -18.555 25.360 1.00 37.28 193 SER A CA 1
ATOM 1549 C C . SER A 1 193 ? -83.391 -19.953 24.724 1.00 37.28 193 SER A C 1
ATOM 1551 O O . SER A 1 193 ? -82.707 -20.291 23.764 1.00 37.28 193 SER A O 1
ATOM 1553 N N . GLU A 1 194 ? -84.199 -20.775 25.384 1.00 36.22 194 GLU A N 1
ATOM 1554 C CA . GLU A 1 194 ? -84.492 -22.199 25.232 1.00 36.22 194 GLU A CA 1
ATOM 1555 C C . GLU A 1 194 ? -84.945 -22.666 23.832 1.00 36.22 194 GLU A C 1
ATOM 1557 O O . GLU A 1 194 ? -85.645 -21.950 23.128 1.00 36.22 194 GLU A O 1
ATOM 1562 N N . ALA A 1 195 ? -84.700 -23.945 23.494 1.00 35.34 195 ALA A N 1
ATOM 1563 C CA . ALA A 1 195 ? -85.745 -24.990 23.465 1.00 35.34 195 ALA A CA 1
ATOM 1564 C C . ALA A 1 195 ? -85.429 -26.188 22.529 1.00 35.34 195 ALA A C 1
ATOM 1566 O O . ALA A 1 195 ? -85.308 -26.068 21.319 1.00 35.34 195 ALA A O 1
ATOM 1567 N N . ARG A 1 196 ? -85.452 -27.382 23.142 1.00 36.19 196 ARG A N 1
ATOM 1568 C CA . ARG A 1 196 ? -86.152 -28.617 22.713 1.00 36.19 196 ARG A CA 1
ATOM 1569 C C . ARG A 1 196 ? -85.840 -29.305 21.354 1.00 36.19 196 ARG A C 1
ATOM 1571 O O . ARG A 1 196 ? -86.359 -28.951 20.310 1.00 36.19 196 ARG A O 1
ATOM 1578 N N . ARG A 1 197 ? -85.308 -30.532 21.521 1.00 37.06 197 ARG A N 1
ATOM 1579 C CA . ARG A 1 197 ? -85.908 -31.841 21.121 1.00 37.06 197 ARG A CA 1
ATOM 1580 C C . ARG A 1 197 ? -85.663 -32.391 19.694 1.00 37.06 197 ARG A C 1
ATOM 1582 O O . ARG A 1 197 ? -86.418 -32.164 18.768 1.00 37.06 197 ARG A O 1
ATOM 1589 N N . ALA A 1 198 ? -84.660 -33.269 19.626 1.00 35.94 198 ALA A N 1
ATOM 1590 C CA . ALA A 1 198 ? -84.627 -34.651 19.105 1.00 35.94 198 ALA A CA 1
ATOM 1591 C C . ALA A 1 198 ? -85.511 -35.141 17.913 1.00 35.94 198 ALA A C 1
ATOM 1593 O O . ALA A 1 198 ? -86.736 -35.107 17.976 1.00 35.94 198 ALA A O 1
ATOM 1594 N N . ARG A 1 199 ? -84.821 -35.906 17.031 1.00 37.97 199 ARG A N 1
ATOM 1595 C CA . ARG A 1 199 ? -85.228 -37.002 16.096 1.00 37.97 199 ARG A CA 1
ATOM 1596 C C . ARG A 1 199 ? -85.722 -36.615 14.687 1.00 37.97 199 ARG A C 1
ATOM 1598 O O . ARG A 1 199 ? -86.835 -36.134 14.554 1.00 37.97 199 ARG A O 1
ATOM 1605 N N . ARG A 1 200 ? -85.002 -37.030 13.626 1.00 36.09 200 ARG A N 1
ATOM 1606 C CA . ARG A 1 200 ? -85.186 -38.282 12.830 1.00 36.09 200 ARG A CA 1
ATOM 1607 C C . ARG A 1 200 ? -84.300 -38.277 11.557 1.00 36.09 200 ARG A C 1
ATOM 1609 O O . ARG A 1 200 ? -84.282 -37.305 10.821 1.00 36.09 200 ARG A O 1
ATOM 1616 N N . VAL A 1 201 ? -83.611 -39.393 11.305 1.00 38.78 201 VAL A N 1
ATOM 1617 C CA . VAL A 1 201 ? -83.097 -39.886 9.993 1.00 38.78 201 VAL A CA 1
ATOM 1618 C C . VAL A 1 201 ? -84.290 -40.463 9.176 1.00 38.78 201 VAL A C 1
ATOM 1620 O O . VAL A 1 201 ? -85.354 -40.601 9.793 1.00 38.78 201 VAL A O 1
ATOM 1623 N N . PRO A 1 202 ? -84.187 -40.961 7.913 1.00 54.66 202 PRO A N 1
ATOM 1624 C CA . PRO A 1 202 ? -83.138 -40.903 6.868 1.00 54.66 202 PRO A CA 1
ATOM 1625 C C . PRO A 1 202 ? -83.685 -40.633 5.430 1.00 54.66 202 PRO A C 1
ATOM 1627 O O . PRO A 1 202 ? -84.889 -40.514 5.241 1.00 54.66 202 PRO A O 1
ATOM 1630 N N . SER A 1 203 ? -82.816 -40.621 4.399 1.00 37.06 203 SER A N 1
ATOM 1631 C CA . SER A 1 203 ? -82.934 -41.463 3.174 1.00 37.06 203 SER A CA 1
ATOM 1632 C C . SER A 1 203 ? -82.273 -40.854 1.920 1.00 37.06 203 SER A C 1
ATOM 1634 O O . SER A 1 203 ? -82.758 -39.881 1.362 1.00 37.06 203 SER A O 1
ATOM 1636 N N . ALA A 1 204 ? -81.181 -41.512 1.511 1.00 38.38 204 ALA A N 1
ATOM 1637 C CA . ALA A 1 204 ? -80.727 -41.956 0.181 1.00 38.38 204 ALA A CA 1
ATOM 1638 C C . ALA A 1 204 ? -81.168 -41.289 -1.147 1.00 38.38 204 ALA A C 1
ATOM 1640 O O . ALA A 1 204 ? -82.313 -40.880 -1.301 1.00 38.38 204 ALA A O 1
ATOM 1641 N N . LYS A 1 205 ? -80.271 -41.504 -2.142 1.00 42.66 205 LYS A N 1
ATOM 1642 C CA . LYS A 1 205 ? -80.402 -41.496 -3.629 1.00 42.66 205 LYS A CA 1
ATOM 1643 C C . LYS A 1 205 ? -79.948 -40.189 -4.316 1.00 42.66 205 LYS A C 1
ATOM 1645 O O . LYS A 1 205 ? -80.344 -39.126 -3.879 1.00 42.66 205 LYS A O 1
ATOM 1650 N N . THR A 1 206 ? -79.123 -40.140 -5.373 1.00 44.66 206 THR A N 1
ATOM 1651 C CA . THR A 1 206 ? -78.538 -41.130 -6.302 1.00 44.66 206 THR A CA 1
ATOM 1652 C C . THR A 1 206 ? -77.340 -40.501 -7.045 1.00 44.66 206 THR A C 1
ATOM 1654 O O . THR A 1 206 ? -77.323 -39.303 -7.299 1.00 44.66 206 THR A O 1
ATOM 1657 N N . VAL A 1 207 ? -76.377 -41.365 -7.380 1.00 41.16 207 VAL A N 1
ATOM 1658 C CA . VAL A 1 207 ? -75.426 -41.415 -8.516 1.00 41.16 207 VAL A CA 1
ATOM 1659 C C . VAL A 1 207 ? -75.583 -40.385 -9.652 1.00 41.16 207 VAL A C 1
ATOM 1661 O O . VAL A 1 207 ? -76.670 -40.189 -10.182 1.00 41.16 207 VAL A O 1
ATOM 1664 N N . GLY A 1 208 ? -74.439 -39.886 -10.135 1.00 39.31 208 GLY A N 1
ATOM 1665 C CA . GLY A 1 208 ? -74.287 -39.248 -11.445 1.00 39.31 208 GLY A CA 1
ATOM 1666 C C . GLY A 1 208 ? -72.814 -39.145 -11.843 1.00 39.31 208 GLY A C 1
ATOM 1667 O O . GLY A 1 208 ? -72.152 -38.156 -11.556 1.00 39.31 208 GLY A O 1
ATOM 1668 N N . ARG A 1 209 ? -72.302 -40.224 -12.435 1.00 44.91 209 ARG A N 1
ATOM 1669 C CA . ARG A 1 209 ? -71.001 -40.350 -13.108 1.00 44.91 209 ARG A CA 1
ATOM 1670 C C . ARG A 1 209 ? -71.141 -39.708 -14.497 1.00 44.91 209 ARG A C 1
ATOM 1672 O O . ARG A 1 209 ? -72.191 -39.886 -15.098 1.00 44.91 209 ARG A O 1
ATOM 1679 N N . ASP A 1 210 ? -70.132 -38.997 -14.995 1.00 46.19 210 ASP A N 1
ATOM 1680 C CA . ASP A 1 210 ? -69.440 -39.393 -16.233 1.00 46.19 210 ASP A CA 1
ATOM 1681 C C . ASP A 1 210 ? -68.427 -38.350 -16.722 1.00 46.19 210 ASP A C 1
ATOM 1683 O O . ASP A 1 210 ? -68.697 -37.162 -16.876 1.00 46.19 210 ASP A O 1
ATOM 1687 N N . GLN A 1 211 ? -67.228 -38.872 -16.972 1.00 44.09 211 GLN A N 1
ATOM 1688 C CA . GLN A 1 211 ? -66.206 -38.317 -17.844 1.00 44.09 211 GLN A CA 1
ATOM 1689 C C . GLN A 1 211 ? -66.485 -38.792 -19.275 1.00 44.09 211 GLN A C 1
ATOM 1691 O O . GLN A 1 211 ? -66.785 -39.973 -19.456 1.00 44.09 211 GLN A O 1
ATOM 1696 N N . LYS A 1 212 ? -66.281 -37.920 -20.267 1.00 47.69 212 LYS A N 1
ATOM 1697 C CA . LYS A 1 212 ? -65.554 -38.187 -21.526 1.00 47.69 212 LYS A CA 1
ATOM 1698 C C . LYS A 1 212 ? -65.719 -37.003 -22.479 1.00 47.69 212 LYS A C 1
ATOM 1700 O O . LYS A 1 212 ? -66.844 -36.657 -22.825 1.00 47.69 212 LYS A O 1
ATOM 1705 N N . LEU A 1 213 ? -64.597 -36.447 -22.927 1.00 45.81 213 LEU A N 1
ATOM 1706 C CA . LEU A 1 213 ? -64.084 -36.575 -24.297 1.00 45.81 213 LEU A CA 1
ATOM 1707 C C . LEU A 1 213 ? -62.590 -36.241 -24.289 1.00 45.81 213 LEU A C 1
ATOM 1709 O O . LEU A 1 213 ? -62.214 -35.303 -23.553 1.00 45.81 213 LEU A O 1
#

Foldseek 3Di:
DDDDDDDDDDDDFDDDPPPDGDDDPPDDDDFDDDDPPDLQQQQADPPAFSDWDADPPPRHTAKGAHDDSSAQADDPFFRIWGADPPQRQTQKGAHDHRNAQADPPAFRIWGADRPPSHTQKGAHDHRNAQADLPFFRIWGADPVRHTPDGWHDHRNDTDDPVRSVVVVVDPPPPPPPDPDDPDDDDDDDDDDDDDDDDDDDDDDDDDDDDDDD

Secondary structure (DSSP, 8-state):
--PPPPPP--------SSS-----------PPP--TTS--TT---SSS-SEEEE-TTT--EEEEE-EETTEE--SSS-SEEEE-TTT--EEEEE-EETTEE--SSS-SEEEE-TTT--EEEEE-EETTEE--SSS-SEEEE-TTS-EEEEEEEETTEEE-HHHHHHHHHS-------------------------------------------

pLDDT: mean 72.55, std 27.86, range [28.45, 98.88]

Radius of gyration: 35.6 Å; chains: 1; bounding box: 107×67×75 Å